Protein 7ORZ (pdb70)

Radius of gyration: 20.52 Å; Cα contacts (8 Å, |Δi|>4): 727; chains: 1; bounding box: 58×43×55 Å

CATH classification: 3.30.43.10 (+2 more: 3.30.465.10, 3.90.78.10)

Solvent-accessible surface area: 15398 Å² total; per-residue (Å²): 78,62,81,77,67,131,19,45,0,108,108,50,7,31,0,24,2,92,15,32,0,42,10,1,0,16,0,144,68,36,74,35,0,89,41,0,36,66,31,4,82,84,146,64,24,90,11,13,50,2,13,27,4,20,30,14,0,0,16,160,96,16,121,7,0,0,0,61,6,13,3,120,31,93,128,70,49,52,83,63,59,93,23,0,22,0,17,2,24,0,6,14,43,2,30,67,1,0,57,17,0,21,136,107,52,2,22,18,0,24,9,0,0,32,19,67,20,8,1,7,40,2,0,50,17,0,27,8,22,83,85,34,35,0,70,67,17,5,47,8,0,12,0,0,12,59,137,78,44,74,80,109,105,1,82,118,81,30,0,160,33,25,65,50,43,0,24,5,33,107,64,84,90,64,26,2,11,5,46,1,22,1,91,0,27,53,179,128,93,46,93,39,125,98,34,93,9,107,45,25,4,89,148,109,68,50,100,101,20,79,17,40,33,2,4,185,6,0,26,46,33,32,164,142,37,70,19,64,39,92,136,35,9,4,8,34,35,2,3,32,35,11,69,14,74,70,110,43,13,68,64,21,49,92,63,70,133,77,30,65,22,99,119,57,119,101,55,96,32,31,2,11,0,17,30,2,0,37,114,8,63,21,78,35,54,142,80,50,31,6,0,4,42,65,119,56,8,41,6,1,1,10,73,49,76,5,67,0,37,72,1,86,56,8,5,94,121,0,25,42,30,0,118,90,132,31,67,11,78,0,85,55,35,5,45,72,82

InterPro domains:
  IPR003170 UDP-N-acetylenolpyruvoylglucosamine reductase [MF_00037] (1-339)
  IPR003170 UDP-N-acetylenolpyruvoylglucosamine reductase [PTHR21071] (4-338)
  IPR003170 UDP-N-acetylenolpyruvoylglucosamine reductase [TIGR00179] (11-335)
  IPR006094 FAD linked oxidase, N-terminal [PF01565] (25-156)
  IPR011601 UDP-N-acetylenolpyruvoylglucosamine reductase, C-terminal [PF02873] (216-338)
  IPR016166 FAD-binding domain, PCMH-type [PS51387] (18-189)
  IPR016167 FAD-binding, type PCMH, subdomain 1 [G3DSA:3.30.43.10] (1-74)
  IPR016169 FAD-binding, type PCMH, subdomain 2 [G3DSA:3.30.465.10] (75-228)
  IPR036318 FAD-binding, type PCMH-like superfamily [SSF56176] (10-197)
  IPR036635 UDP-N-acetylenolpyruvoylglucosamine reductase, C-terminal domain superfamily [G3DSA:3.90.78.10] (229-339)
  IPR036635 UDP-N-acetylenolpyruvoylglucosamine reductase, C-terminal domain superfamily [SSF56194] (212-338)

Secondary structure (DSSP, 8-state):
---EEEEE-GGGSTT----EEEEEEEE-SHHHHHHHHHHHHHTT--EEEESSSTTEE--S-EEEEEEEE----EEEEEE-SSEEEEEEETTSBHHHHHHHHHHTT-BSSGGGTT--SBTTTTTTTT-EETTEEGGGTEEEEEEEESSS--EEEEETGGGT-BTTB-HHHHSTTTEEEEEEEEEEESSPPPP--SSHHHHHHHHTT-SS--HHHHHHHHHHHHHHHSPPTTTSB--S--BPPPEE-HHHHHHHHHH-TT--EEE-TTS-EEE-HHHHHHHTT-TT-EETTEEE-SS-TT-EEE-SS--HHHHHHHHHHHHHHHHHHHS-PPPBSSEE-

Organism: Pseudomonas aeruginosa (strain ATCC 15692 / DSM 22644 / CIP 104116 / JCM 14847 / LMG 12228 / 1C / PRS 101 / PAO1) (NCBI:txid208964)

B-factor: mean 61.32, std 20.43, range [24.92, 135.15]

Nearest PDB structures (foldseek):
  4jay-assembly1_A  TM=9.945E-01  e=7.050E-72  Pseudomonas aeruginosa PAO1
  2q85-assembly1_A  TM=9.592E-01  e=1.641E-42  Escherichia coli
  1uxy-assembly1_A  TM=9.593E-01  e=2.704E-41  Escherichia coli
  5jzx-assembly1_C  TM=8.917E-01  e=8.363E-34  Mycobacterium tuberculosis H37Rv
  5jzx-assembly3_F  TM=8.786E-01  e=3.511E-31  Mycobacterium tuberculosis H37Rv

Structure (mmCIF, N/CA/C/O backbone):
data_7ORZ
#
_entry.id   7ORZ
#
_cell.length_a   88.059
_cell.length_b   88.059
_cell.length_c   101.088
_cell.angle_alpha   90.000
_cell.angle_beta   90.000
_cell.angle_gamma   120.000
#
_symmetry.space_group_name_H-M   'P 61'
#
loop_
_entity.id
_entity.type
_entity.pdbx_description
1 polymer 'UDP-N-acetylenolpyruvoylglucosamine reductase'
2 non-polymer '1-phenyl-5-(trifluoromethyl)pyrazole-4-carboxylic acid'
3 non-polymer GLYCEROL
4 non-polymer 'FLAVIN-ADENINE DINUCLEOTIDE'
5 water water
#
loop_
_atom_site.group_PDB
_atom_site.id
_atom_site.type_symbol
_atom_site.label_atom_id
_atom_site.label_alt_id
_atom_site.label_comp_id
_atom_site.label_asym_id
_atom_site.label_entity_id
_atom_site.label_seq_id
_atom_site.pdbx_PDB_ins_code
_atom_site.Cartn_x
_atom_site.Cartn_y
_atom_site.Cartn_z
_atom_site.occupancy
_atom_site.B_iso_or_equiv
_atom_site.auth_seq_id
_atom_site.auth_comp_id
_atom_site.auth_asym_id
_atom_site.auth_atom_id
_atom_site.pdbx_PDB_model_num
ATOM 1 N N . LEU A 1 1 ? -14.22137 12.84228 -10.50829 1.000 94.35316 3 LEU A N 1
ATOM 2 C CA . LEU A 1 1 ? -15.65361 12.74433 -10.77124 1.000 93.28419 3 LEU A CA 1
ATOM 3 C C . LEU A 1 1 ? -16.11331 11.29445 -10.82779 1.000 93.37708 3 LEU A C 1
ATOM 4 O O . LEU A 1 1 ? -17.31688 11.01641 -10.87780 1.000 90.41944 3 LEU A O 1
ATOM 9 N N . GLU A 1 2 ? -15.14483 10.37749 -10.82367 1.000 95.55211 4 GLU A N 1
ATOM 10 C CA . GLU A 1 2 ? -15.41441 8.95101 -11.00274 1.000 97.12452 4 GLU A CA 1
ATOM 11 C C . GLU A 1 2 ? -16.26707 8.71307 -12.24914 1.000 89.13125 4 GLU A C 1
ATOM 12 O O . GLU A 1 2 ? -17.21488 7.92597 -12.24170 1.000 88.68989 4 GLU A O 1
ATOM 14 N N . LEU A 1 3 ? -15.92476 9.41085 -13.33076 1.000 84.88845 5 LEU A N 1
ATOM 15 C CA . LEU A 1 3 ? -16.71452 9.34555 -14.55227 1.000 83.85330 5 LEU A CA 1
ATOM 16 C C . LEU A 1 3 ? -16.72143 7.93492 -15.12419 1.000 87.53254 5 LEU A C 1
ATOM 17 O O . LEU A 1 3 ? -15.68288 7.27393 -15.20265 1.000 98.57873 5 LEU A O 1
ATOM 22 N N . GLN A 1 4 ? -17.90193 7.47516 -15.53324 1.000 78.57811 6 GLN A N 1
ATOM 23 C CA . GLN A 1 4 ? -18.03964 6.18397 -16.18864 1.000 78.13271 6 GLN A CA 1
ATOM 24 C C . GLN A 1 4 ? -18.95717 6.32446 -17.39172 1.000 78.92974 6 GLN A C 1
ATOM 25 O O . GLN A 1 4 ? -19.96438 7.03587 -17.33333 1.000 81.29546 6 GLN A O 1
ATOM 31 N N . GLU A 1 5 ? -18.60716 5.62914 -18.46936 1.000 75.43676 7 GLU A N 1
ATOM 32 C CA . GLU A 1 5 ? -19.37030 5.63454 -19.70828 1.000 75.86614 7 GLU A CA 1
ATOM 33 C C . GLU A 1 5 ? -20.20925 4.36857 -19.80143 1.000 74.45887 7 GLU A C 1
ATOM 34 O O . GLU A 1 5 ? -19.73315 3.27698 -19.48105 1.000 78.40517 7 GLU A O 1
ATOM 36 N N . HIS A 1 6 ? -21.45233 4.51846 -20.25660 1.000 72.03032 8 HIS A N 1
ATOM 37 C CA . HIS A 1 6 ? -22.34294 3.38400 -20.50624 1.000 75.94526 8 HIS A CA 1
ATOM 38 C C . HIS A 1 6 ? -22.41034 2.48024 -19.27686 1.000 87.56434 8 HIS A C 1
ATOM 39 O O . HIS A 1 6 ? -22.13788 1.27949 -19.32432 1.000 95.12092 8 HIS A O 1
ATOM 46 N N . CYS A 1 7 ? -22.77874 3.09457 -18.15674 1.000 80.98146 9 CYS A N 1
ATOM 47 C CA . CYS A 1 7 ? -22.71803 2.48851 -16.83574 1.000 85.85189 9 CYS A CA 1
ATOM 48 C C . CYS A 1 7 ? -24.10167 2.03443 -16.38983 1.000 75.05508 9 CYS A C 1
ATOM 49 O O . CYS A 1 7 ? -25.08216 2.76920 -16.53285 1.000 75.70054 9 CYS A O 1
ATOM 52 N N . SER A 1 8 ? -24.17213 0.82865 -15.83748 1.000 63.12855 10 SER A N 1
ATOM 53 C CA . SER A 1 8 ? -25.42403 0.33279 -15.28883 1.000 74.50970 10 SER A CA 1
ATOM 54 C C . SER A 1 8 ? -25.87052 1.20583 -14.12339 1.000 70.09910 10 SER A C 1
ATOM 55 O O . SER A 1 8 ? -25.07779 1.51794 -13.23185 1.000 71.99589 10 SER A O 1
ATOM 58 N N . LEU A 1 9 ? -27.14164 1.60110 -14.13914 1.000 67.21119 11 LEU A N 1
ATOM 59 C CA . LEU A 1 9 ? -27.76751 2.33681 -13.04981 1.000 61.25209 11 LEU A CA 1
ATOM 60 C C . LEU A 1 9 ? -28.44955 1.42189 -12.04379 1.000 64.12818 11 LEU A C 1
ATOM 61 O O . LEU A 1 9 ? -29.11176 1.91800 -11.12386 1.000 63.32222 11 LEU A O 1
ATOM 66 N N . LYS A 1 10 ? -28.30188 0.10712 -12.19964 1.000 64.91958 12 LYS A N 1
ATOM 67 C CA . LYS A 1 10 ? -29.02496 -0.84500 -11.35523 1.000 69.92562 12 LYS A CA 1
ATOM 68 C C . LYS A 1 10 ? -28.74849 -0.66595 -9.87504 1.000 69.13385 12 LYS A C 1
ATOM 69 O O . LYS A 1 10 ? -29.71686 -0.60816 -9.09372 1.000 66.33689 12 LYS A O 1
ATOM 75 N N . PRO A 1 11 ? -27.50149 -0.54439 -9.39954 1.000 70.38434 13 PRO A N 1
ATOM 76 C CA . PRO A 1 11 ? -27.28500 -0.28338 -7.97224 1.000 68.90798 13 PRO A CA 1
ATOM 77 C C . PRO A 1 11 ? -27.67652 1.11478 -7.52429 1.000 68.33111 13 PRO A C 1
ATOM 78 O O . PRO A 1 11 ? -27.54991 1.41782 -6.33162 1.000 69.38728 13 PRO A O 1
ATOM 82 N N . TYR A 1 12 ? -28.14968 1.97880 -8.41952 1.000 63.70584 14 TYR A N 1
ATOM 83 C CA . TYR A 1 12 ? -28.41705 3.36480 -8.06415 1.000 56.54650 14 TYR A CA 1
ATOM 84 C C . TYR A 1 12 ? -29.90169 3.68477 -7.99277 1.000 50.99003 14 TYR A C 1
ATOM 85 O O . TYR A 1 12 ? -30.26877 4.85203 -7.80325 1.000 49.06631 14 TYR A O 1
ATOM 94 N N . ASN A 1 13 ? -30.77110 2.68934 -8.12944 1.000 50.54048 15 ASN A N 1
ATOM 95 C CA . ASN A 1 13 ? -32.19460 2.95730 -7.99547 1.000 49.43537 15 ASN A CA 1
ATOM 96 C C . ASN A 1 13 ? -32.83589 1.81393 -7.22841 1.000 50.51132 15 ASN A C 1
ATOM 97 O O . ASN A 1 13 ? -32.56141 0.64468 -7.50981 1.000 48.51354 15 ASN A O 1
ATOM 102 N N . THR A 1 14 ? -33.67338 2.16415 -6.24501 1.000 57.38637 16 THR A N 1
ATOM 103 C CA . THR A 1 14 ? -34.23736 1.16838 -5.34263 1.000 48.34876 16 THR A CA 1
ATOM 104 C C . THR A 1 14 ? -35.17505 0.20310 -6.04268 1.000 49.91485 16 THR A C 1
ATOM 105 O O . THR A 1 14 ? -35.39905 -0.89261 -5.52150 1.000 50.47981 16 THR A O 1
ATOM 109 N N . PHE A 1 15 ? -35.72363 0.56562 -7.20946 1.000 46.92669 17 PHE A N 1
ATOM 110 C CA . PHE A 1 15 ? -36.49822 -0.41072 -7.96615 1.000 43.69851 17 PHE A CA 1
ATOM 111 C C . PHE A 1 15 ? -35.62300 -1.50738 -8.53435 1.000 46.05410 17 PHE A C 1
ATOM 112 O O . PHE A 1 15 ? -36.13632 -2.56425 -8.92348 1.000 54.91960 17 PHE A O 1
ATOM 120 N N . GLY A 1 16 ? -34.31562 -1.28775 -8.58901 1.000 46.01233 18 GLY A N 1
ATOM 121 C CA . GLY A 1 16 ? -33.44459 -2.29489 -9.13896 1.000 48.96300 18 GLY A CA 1
ATOM 122 C C . GLY A 1 16 ? -33.46655 -2.40335 -10.64963 1.000 51.19458 18 GLY A C 1
ATOM 123 O O . GLY A 1 16 ? -32.99220 -3.40343 -11.18198 1.000 57.30269 18 GLY A O 1
ATOM 124 N N . ILE A 1 17 ? -33.99773 -1.39680 -11.35457 1.000 52.99394 19 ILE A N 1
ATOM 125 C CA . ILE A 1 17 ? -34.02029 -1.41916 -12.82090 1.000 56.90869 19 ILE A CA 1
ATOM 126 C C . ILE A 1 17 ? -32.59451 -1.35504 -13.35539 1.000 59.85722 19 ILE A C 1
ATOM 127 O O . ILE A 1 17 ? -31.77554 -0.55439 -12.88779 1.000 60.28490 19 ILE A O 1
ATOM 132 N N . ASP A 1 18 ? -32.29558 -2.18651 -14.34884 1.000 66.21624 20 ASP A N 1
ATOM 133 C CA . ASP A 1 18 ? -30.97555 -2.24407 -14.97662 1.000 67.46666 20 ASP A CA 1
ATOM 134 C C . ASP A 1 18 ? -31.06547 -1.60653 -16.36492 1.000 71.68540 20 ASP A C 1
ATOM 135 O O . ASP A 1 18 ? -31.32963 -2.27316 -17.36942 1.000 68.23575 20 ASP A O 1
ATOM 140 N N . VAL A 1 19 ? -30.84653 -0.30192 -16.40319 1.000 67.06472 21 VAL A N 1
ATOM 141 C CA . VAL A 1 19 ? -30.64948 0.45109 -17.62993 1.000 63.14059 21 VAL A CA 1
ATOM 142 C C . VAL A 1 19 ? -29.28428 1.10911 -17.51444 1.000 69.54131 21 VAL A C 1
ATOM 143 O O . VAL A 1 19 ? -28.78188 1.33645 -16.41057 1.000 76.14932 21 VAL A O 1
ATOM 147 N N . ARG A 1 20 ? -28.66421 1.38330 -18.64811 1.000 70.39426 22 ARG A N 1
ATOM 148 C CA . ARG A 1 20 ? -27.34321 1.98714 -18.64263 1.000 68.36483 22 ARG A CA 1
ATOM 149 C C . ARG A 1 20 ? -27.47381 3.49115 -18.82250 1.000 68.48162 22 ARG A C 1
ATOM 150 O O . ARG A 1 20 ? -28.40567 3.97670 -19.47038 1.000 66.76086 22 ARG A O 1
ATOM 152 N N . ALA A 1 21 ? -26.54675 4.22555 -18.21510 1.000 66.51349 23 ALA A N 1
ATOM 153 C CA . ALA A 1 21 ? -26.40391 5.65769 -18.43812 1.000 63.67279 23 ALA A CA 1
ATOM 154 C C . ALA A 1 21 ? -25.23845 5.91549 -19.38521 1.000 67.41134 23 ALA A C 1
ATOM 155 O O . ALA A 1 21 ? -24.18129 5.29855 -19.25095 1.000 63.26813 23 ALA A O 1
ATOM 157 N N . ARG A 1 22 ? -25.43115 6.82905 -20.34333 1.000 67.85425 24 ARG A N 1
ATOM 158 C CA . ARG A 1 22 ? -24.33626 7.17722 -21.24675 1.000 67.66458 24 ARG A CA 1
ATOM 159 C C . ARG A 1 22 ? -23.12357 7.66657 -20.47017 1.000 67.08833 24 ARG A C 1
ATOM 160 O O . ARG A 1 22 ? -21.98076 7.34249 -20.81070 1.000 70.89262 24 ARG A O 1
ATOM 165 N N . LEU A 1 23 ? -23.35438 8.44340 -19.41672 1.000 62.53385 25 LEU A N 1
ATOM 166 C CA . LEU A 1 23 ? -22.27040 8.93290 -18.57580 1.000 65.39249 25 LEU A CA 1
ATOM 167 C C . LEU A 1 23 ? -22.77643 9.02000 -17.14727 1.000 64.21260 25 LEU A C 1
ATOM 168 O O . LEU A 1 23 ? -23.80744 9.64981 -16.89161 1.000 60.29897 25 LEU A O 1
ATOM 173 N N . LEU A 1 24 ? -22.06654 8.38321 -16.22689 1.000 59.28447 26 LEU A N 1
ATOM 174 C CA . LEU A 1 24 ? -22.40809 8.42961 -14.81374 1.000 65.57145 26 LEU A CA 1
ATOM 175 C C . LEU A 1 24 ? -21.28238 9.13054 -14.07265 1.000 68.63715 26 LEU A C 1
ATOM 176 O O . LEU A 1 24 ? -20.10471 8.80599 -14.27295 1.000 71.29754 26 LEU A O 1
ATOM 181 N N . ALA A 1 25 ? -21.64259 10.11502 -13.25464 1.000 61.60374 27 ALA A N 1
ATOM 182 C CA . ALA A 1 25 ? -20.66750 10.85549 -12.46969 1.000 67.31672 27 ALA A CA 1
ATOM 183 C C . ALA A 1 25 ? -21.17907 10.99075 -11.04690 1.000 69.65981 27 ALA A C 1
ATOM 184 O O . ALA A 1 25 ? -22.38738 11.06507 -10.81171 1.000 72.64989 27 ALA A O 1
ATOM 186 N N . HIS A 1 26 ? -20.24326 11.02708 -10.10353 1.000 74.26044 28 HIS A N 1
ATOM 187 C CA . HIS A 1 26 ? -20.54388 11.17826 -8.68673 1.000 74.36423 28 HIS A CA 1
ATOM 188 C C . HIS A 1 26 ? -20.01911 12.52895 -8.22777 1.000 68.11207 28 HIS A C 1
ATOM 189 O O . HIS A 1 26 ? -18.82601 12.81740 -8.37258 1.000 66.40233 28 HIS A O 1
ATOM 196 N N . ALA A 1 27 ? -20.91280 13.35840 -7.70212 1.000 62.80376 29 ALA A N 1
ATOM 197 C CA . ALA A 1 27 ? -20.56837 14.70208 -7.25783 1.000 67.85776 29 ALA A CA 1
ATOM 198 C C . ALA A 1 27 ? -20.34195 14.70118 -5.75325 1.000 70.13134 29 ALA A C 1
ATOM 199 O O . ALA A 1 27 ? -21.21474 14.26220 -4.98855 1.000 66.56826 29 ALA A O 1
ATOM 201 N N . ARG A 1 28 ? -19.17647 15.19478 -5.32401 1.000 73.32755 30 ARG A N 1
ATOM 202 C CA . ARG A 1 28 ? -18.89254 15.25882 -3.89376 1.000 76.97304 30 ARG A CA 1
ATOM 203 C C . ARG A 1 28 ? -18.70256 16.68205 -3.37577 1.000 74.76427 30 ARG A C 1
ATOM 204 O O . ARG A 1 28 ? -18.25740 16.85064 -2.23794 1.000 80.85852 30 ARG A O 1
ATOM 212 N N . ASP A 1 29 ? -19.05719 17.69879 -4.17237 1.000 75.76083 31 ASP A N 1
ATOM 213 C CA . ASP A 1 29 ? -19.32317 19.06236 -3.71659 1.000 78.62076 31 ASP A CA 1
ATOM 214 C C . ASP A 1 29 ? -19.73021 19.92118 -4.90411 1.000 80.75952 31 ASP A C 1
ATOM 215 O O . ASP A 1 29 ? -19.85465 19.41427 -6.02400 1.000 83.08748 31 ASP A O 1
ATOM 220 N N . GLU A 1 30 ? -19.92791 21.22307 -4.66859 1.000 76.21863 32 GLU A N 1
ATOM 221 C CA . GLU A 1 30 ? -20.45446 22.09978 -5.71130 1.000 79.81347 32 GLU A CA 1
ATOM 222 C C . GLU A 1 30 ? -19.53775 22.16445 -6.92553 1.000 78.99612 32 GLU A C 1
ATOM 223 O O . GLU A 1 30 ? -20.01757 22.31672 -8.05550 1.000 80.69934 32 GLU A O 1
ATOM 229 N N . ALA A 1 31 ? -18.22443 22.06415 -6.72235 1.000 74.86676 33 ALA A N 1
ATOM 230 C CA . ALA A 1 31 ? -17.31694 22.10408 -7.86198 1.000 75.98845 33 ALA A CA 1
ATOM 231 C C . ALA A 1 31 ? -17.58994 20.93642 -8.80197 1.000 81.86640 33 ALA A C 1
ATOM 232 O O . ALA A 1 31 ? -17.71975 21.11731 -10.01858 1.000 85.20280 33 ALA A O 1
ATOM 234 N N . ASP A 1 32 ? -17.69364 19.72919 -8.24125 1.000 77.46861 34 ASP A N 1
ATOM 235 C CA . ASP A 1 32 ? -18.06811 18.55800 -9.01889 1.000 71.77634 34 ASP A CA 1
ATOM 236 C C . ASP A 1 32 ? -19.37928 18.78708 -9.75816 1.000 74.19930 34 ASP A C 1
ATOM 237 O O . ASP A 1 32 ? -19.53632 18.36855 -10.91655 1.000 75.18773 34 ASP A O 1
ATOM 242 N N . VAL A 1 33 ? -20.32843 19.46196 -9.10489 1.000 65.19498 35 VAL A N 1
ATOM 243 C CA . VAL A 1 33 ? -21.61643 19.75726 -9.72811 1.000 64.67968 35 VAL A CA 1
ATOM 244 C C . VAL A 1 33 ? -21.42335 20.66530 -10.93338 1.000 72.48434 35 VAL A C 1
ATOM 245 O O . VAL A 1 33 ? -21.90786 20.38376 -12.03530 1.000 69.58893 35 VAL A O 1
ATOM 249 N N . ARG A 1 34 ? -20.70518 21.77033 -10.73665 1.000 70.74732 36 ARG A N 1
ATOM 250 C CA . ARG A 1 34 ? -20.44505 22.67928 -11.84138 1.000 70.98186 36 ARG A CA 1
ATOM 251 C C . ARG A 1 34 ? -19.65887 21.98702 -12.94865 1.000 75.98001 36 ARG A C 1
ATOM 252 O O . ARG A 1 34 ? -19.89497 22.24025 -14.13742 1.000 75.48662 36 ARG A O 1
ATOM 260 N N . GLU A 1 35 ? -18.73622 21.09231 -12.58194 1.000 73.70592 37 GLU A N 1
ATOM 261 C CA . GLU A 1 35 ? -17.96228 20.37608 -13.59404 1.000 82.16585 37 GLU A CA 1
ATOM 262 C C . GLU A 1 35 ? -18.86786 19.49636 -14.44997 1.000 77.07096 37 GLU A C 1
ATOM 263 O O . GLU A 1 35 ? -18.80896 19.53749 -15.68438 1.000 76.91794 37 GLU A O 1
ATOM 265 N N . ALA A 1 36 ? -19.73193 18.71003 -13.80146 1.000 70.45339 38 ALA A N 1
ATOM 266 C CA . ALA A 1 36 ? -20.65395 17.83936 -14.52247 1.000 69.76297 38 ALA A CA 1
ATOM 267 C C . ALA A 1 36 ? -21.57818 18.62892 -15.43908 1.000 74.44403 38 ALA A C 1
ATOM 268 O O . ALA A 1 36 ? -21.91692 18.16782 -16.53383 1.000 80.16997 38 ALA A O 1
ATOM 270 N N . LEU A 1 37 ? -22.02455 19.80549 -15.00145 1.000 74.17001 39 LEU A N 1
ATOM 271 C CA . LEU A 1 37 ? -22.89210 20.60915 -15.85518 1.000 69.31217 39 LEU A CA 1
ATOM 272 C C . LEU A 1 37 ? -22.14679 21.09030 -17.08974 1.000 73.08178 39 LEU A C 1
ATOM 273 O O . LEU A 1 37 ? -22.67623 21.02486 -18.20693 1.000 70.13007 39 LEU A O 1
ATOM 278 N N . ALA A 1 38 ? -20.92252 21.59320 -16.90192 1.000 70.48568 40 ALA A N 1
ATOM 279 C CA . ALA A 1 38 ? -20.07657 21.92559 -18.03977 1.000 83.27954 40 ALA A CA 1
ATOM 280 C C . ALA A 1 38 ? -19.90076 20.72359 -18.95077 1.000 82.27800 40 ALA A C 1
ATOM 281 O O . ALA A 1 38 ? -19.93113 20.85593 -20.17943 1.000 81.87240 40 ALA A O 1
ATOM 283 N N . LEU A 1 39 ? -19.73006 19.53917 -18.36077 1.000 79.74407 41 LEU A N 1
ATOM 284 C CA . LEU A 1 39 ? -19.49710 18.34203 -19.15644 1.000 80.31193 41 LEU A CA 1
ATOM 285 C C . LEU A 1 39 ? -20.72777 17.99189 -19.97589 1.000 76.00299 41 LEU A C 1
ATOM 286 O O . LEU A 1 39 ? -20.63610 17.75816 -21.18578 1.000 79.64201 41 LEU A O 1
ATOM 291 N N . ALA A 1 40 ? -21.89466 17.96068 -19.33130 1.000 66.65311 42 ALA A N 1
ATOM 292 C CA . ALA A 1 40 ? -23.12981 17.66822 -20.04943 1.000 70.65689 42 ALA A CA 1
ATOM 293 C C . ALA A 1 40 ? -23.32103 18.62184 -21.22356 1.000 77.60676 42 ALA A C 1
ATOM 294 O O . ALA A 1 40 ? -23.54986 18.18687 -22.35639 1.000 75.03206 42 ALA A O 1
ATOM 296 N N . ARG A 1 41 ? -23.19444 19.93142 -20.97963 1.000 77.75726 43 ARG A N 1
ATOM 297 C CA . ARG A 1 41 ? -23.36567 20.89084 -22.06847 1.000 74.82851 43 ARG A CA 1
ATOM 298 C C . ARG A 1 41 ? -22.27885 20.72783 -23.12189 1.000 84.66358 43 ARG A C 1
ATOM 299 O O . ARG A 1 41 ? -22.53815 20.90005 -24.31882 1.000 89.14939 43 ARG A O 1
ATOM 301 N N . GLU A 1 42 ? -21.05310 20.39933 -22.69972 1.000 87.10679 44 GLU A N 1
ATOM 302 C CA . GLU A 1 42 ? -19.97053 20.19745 -23.66154 1.000 89.68762 44 GLU A CA 1
ATOM 303 C C . GLU A 1 42 ? -20.28662 19.03925 -24.60190 1.000 86.46086 44 GLU A C 1
ATOM 304 O O . GLU A 1 42 ? -20.22601 19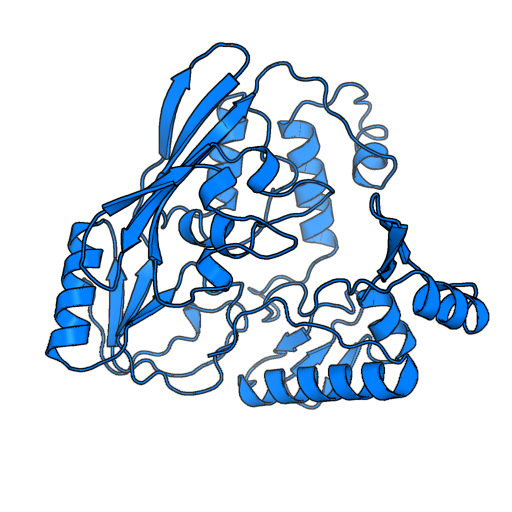.18302 -25.82912 1.000 88.12159 44 GLU A O 1
ATOM 306 N N . ARG A 1 43 ? -20.65524 17.88853 -24.03942 1.000 81.41001 45 ARG A N 1
ATOM 307 C CA . ARG A 1 43 ? -21.04243 16.70875 -24.80385 1.000 79.51379 45 ARG A CA 1
ATOM 308 C C . ARG A 1 43 ? -22.45495 16.79535 -25.36957 1.000 78.43876 45 ARG A C 1
ATOM 309 O O . ARG A 1 43 ? -22.93539 15.80667 -25.93556 1.000 78.78448 45 ARG A O 1
ATOM 317 N N . GLY A 1 44 ? -23.13838 17.92787 -25.22394 1.000 77.96931 46 GLY A N 1
ATOM 318 C CA . GLY A 1 44 ? -24.51151 18.02331 -25.69315 1.000 75.14051 46 GLY A CA 1
ATOM 319 C C . GLY A 1 44 ? -25.44115 17.00054 -25.08321 1.000 72.84430 46 GLY A C 1
ATOM 320 O O . GLY A 1 44 ? -26.40823 16.58551 -25.72630 1.000 73.19153 46 GLY A O 1
ATOM 321 N N . LEU A 1 45 ? -25.16525 16.56779 -23.86209 1.000 68.58780 47 LEU A N 1
ATOM 322 C CA . LEU A 1 45 ? -26.03915 15.61953 -23.19554 1.000 65.70774 47 LEU A CA 1
ATOM 323 C C . LEU A 1 45 ? -26.86004 16.32074 -22.12761 1.000 68.48690 47 LEU A C 1
ATOM 324 O O . LEU A 1 45 ? -26.34513 17.19687 -21.42704 1.000 64.95647 47 LEU A O 1
ATOM 329 N N . PRO A 1 46 ? -28.13262 15.96139 -21.99074 1.000 63.59074 48 PRO A N 1
ATOM 330 C CA . PRO A 1 46 ? -28.90760 16.43200 -20.84268 1.000 53.00177 48 PRO A CA 1
ATOM 331 C C . PRO A 1 46 ? -28.29937 15.90381 -19.55080 1.000 58.11593 48 PRO A C 1
ATOM 332 O O . PRO A 1 46 ? -27.50719 14.95714 -19.54649 1.000 56.82162 48 PRO A O 1
ATOM 336 N N . LEU A 1 47 ? -28.65387 16.53400 -18.43621 1.000 53.00428 49 LEU A N 1
ATOM 337 C CA . LEU A 1 47 ? -28.13134 16.10357 -17.14197 1.000 57.24981 49 LEU A CA 1
ATOM 338 C C . LEU A 1 47 ? -29.27856 15.62238 -16.26910 1.000 49.41427 49 LEU A C 1
ATOM 339 O O . LEU A 1 47 ? -30.23690 16.36375 -16.02686 1.000 53.66763 49 LEU A O 1
ATOM 344 N N . LEU A 1 48 ? -29.17495 14.38768 -15.79634 1.000 45.62623 50 LEU A N 1
ATOM 345 C CA . LEU A 1 48 ? -30.15416 13.80472 -14.89162 1.000 45.35812 50 LEU A CA 1
ATOM 346 C C . LEU A 1 48 ? -29.56246 13.75178 -13.48177 1.000 47.27810 50 LEU A C 1
ATOM 347 O O . LEU A 1 48 ? -28.50174 13.15503 -13.26821 1.000 48.92619 50 LEU A O 1
ATOM 352 N N . VAL A 1 49 ? -30.23036 14.38667 -12.52551 1.000 44.69612 51 VAL A N 1
ATOM 353 C CA . VAL A 1 49 ? -29.74059 14.41930 -11.14667 1.000 49.55075 51 VAL A CA 1
ATOM 354 C C . VAL A 1 49 ? -30.35916 13.25281 -10.39456 1.000 51.43279 51 VAL A C 1
ATOM 355 O O . VAL A 1 49 ? -31.57084 13.02691 -10.47643 1.000 48.94196 51 VAL A O 1
ATOM 359 N N . ILE A 1 50 ? -29.53107 12.51110 -9.66603 1.000 48.07053 52 ILE A N 1
ATOM 360 C CA . ILE A 1 50 ? -29.96918 11.36091 -8.88428 1.000 50.71622 52 ILE A CA 1
ATOM 361 C C . ILE A 1 50 ? -29.45502 11.50401 -7.45302 1.000 53.56405 52 ILE A C 1
ATOM 362 O O . ILE A 1 50 ? -28.30172 11.89321 -7.23399 1.000 55.13130 52 ILE A O 1
ATOM 367 N N . GLY A 1 51 ? -30.30988 11.18817 -6.48114 1.000 45.92203 53 GLY A N 1
ATOM 368 C CA . GLY A 1 51 ? -29.88895 11.07553 -5.09668 1.000 45.82118 53 GLY A CA 1
ATOM 369 C C . GLY A 1 51 ? -29.72547 9.61991 -4.70775 1.000 45.92713 53 GLY A C 1
ATOM 370 O O . GLY A 1 51 ? -28.79986 8.95070 -5.17700 1.000 62.17697 53 GLY A O 1
ATOM 371 N N . GLY A 1 52 ? -30.61365 9.10820 -3.86494 1.000 48.15537 54 GLY A N 1
ATOM 372 C CA . GLY A 1 52 ? -30.58798 7.68320 -3.62285 1.000 44.70180 54 GLY A CA 1
ATOM 373 C C . GLY A 1 52 ? -31.36918 6.87366 -4.62901 1.000 48.64183 54 GLY A C 1
ATOM 374 O O . GLY A 1 52 ? -31.47540 5.65302 -4.48379 1.000 47.19595 54 GLY A O 1
ATOM 375 N N . GLY A 1 53 ? -31.93289 7.52506 -5.64815 1.000 44.10728 55 GLY A N 1
ATOM 376 C CA . GLY A 1 53 ? -32.70724 6.80143 -6.63780 1.000 46.34713 55 GLY A CA 1
ATOM 377 C C . GLY A 1 53 ? -33.86864 6.04382 -6.04630 1.000 43.58575 55 GLY A C 1
ATOM 378 O O . GLY A 1 53 ? -34.30216 5.04397 -6.61808 1.000 43.20629 55 GLY A O 1
ATOM 379 N N . SER A 1 54 ? -34.37640 6.48767 -4.89841 1.000 39.97982 56 SER A N 1
ATOM 380 C CA . SER A 1 54 ? -35.47155 5.82233 -4.21351 1.000 38.32819 56 SER A CA 1
ATOM 381 C C . SER A 1 54 ? -36.82668 6.44157 -4.52312 1.000 35.64872 56 SER A C 1
ATOM 382 O O . SER A 1 54 ? -37.84633 5.94136 -4.03758 1.000 42.07851 56 SER A O 1
ATOM 385 N N . ASN A 1 55 ? -36.87317 7.51522 -5.31474 1.000 30.93891 57 ASN A N 1
ATOM 386 C CA . ASN A 1 55 ? -38.13415 8.01507 -5.85618 1.000 38.63001 57 ASN A CA 1
ATOM 387 C C . ASN A 1 55 ? -38.10911 8.05212 -7.38649 1.000 39.90659 57 ASN A C 1
ATOM 388 O O . ASN A 1 55 ? -38.70978 8.93757 -7.98890 1.000 42.85044 57 ASN A O 1
ATOM 393 N N . LEU A 1 56 ? -37.39261 7.12359 -8.01337 1.000 39.68493 58 LEU A N 1
ATOM 394 C CA . LEU A 1 56 ? -37.09128 7.16518 -9.44855 1.000 48.03622 58 LEU A CA 1
ATOM 395 C C . LEU A 1 56 ? -37.58980 5.90671 -10.13589 1.000 43.42010 58 LEU A C 1
ATOM 396 O O . LEU A 1 56 ? -37.24219 4.79866 -9.71612 1.000 40.82620 58 LEU A O 1
ATOM 401 N N . LEU A 1 57 ? -38.33235 6.06009 -11.23519 1.000 46.28648 59 LEU A N 1
ATOM 402 C CA . LEU A 1 57 ? -38.63430 4.92201 -12.10070 1.000 44.71509 59 LEU A CA 1
ATOM 403 C C . LEU A 1 57 ? -37.92049 5.12284 -13.44035 1.000 47.16706 59 LEU A C 1
ATOM 404 O O . LEU A 1 57 ? -38.31881 5.96759 -14.25396 1.000 41.05802 59 LEU A O 1
ATOM 409 N N . LEU A 1 58 ? -36.85804 4.35958 -13.65686 1.000 43.90956 60 LEU A N 1
ATOM 410 C CA . LEU A 1 58 ? -36.09314 4.42484 -14.89166 1.000 47.99150 60 LEU A CA 1
ATOM 411 C C . LEU A 1 58 ? -36.68451 3.42266 -15.88356 1.000 52.04071 60 LEU A C 1
ATOM 412 O O . LEU A 1 58 ? -36.81449 2.23448 -15.56916 1.000 57.36686 60 LEU A O 1
ATOM 417 N N . THR A 1 59 ? -37.04847 3.90055 -17.07538 1.000 46.15709 61 THR A N 1
ATOM 418 C CA . THR A 1 59 ? -37.73093 3.06594 -18.06205 1.000 49.02231 61 THR A CA 1
ATOM 419 C C . THR A 1 59 ? -36.89847 2.76195 -19.29809 1.000 58.26260 61 THR A C 1
ATOM 420 O O . THR A 1 59 ? -37.31163 1.92714 -20.11459 1.000 57.38051 61 THR A O 1
ATOM 424 N N . ARG A 1 60 ? -35.75651 3.41320 -19.47489 1.000 59.63219 62 ARG A N 1
ATOM 425 C CA . ARG A 1 60 ? -34.92747 3.14787 -20.64314 1.000 61.67883 62 ARG A CA 1
ATOM 426 C C . ARG A 1 60 ? -33.49996 3.55219 -20.31310 1.000 61.50447 62 ARG A C 1
ATOM 427 O O . ARG A 1 60 ? -33.23614 4.22810 -19.31388 1.000 59.20311 62 ARG A O 1
ATOM 435 N N . ASP A 1 61 ? -32.57609 3.10455 -21.15653 1.000 50.96922 63 ASP A N 1
ATOM 436 C CA . ASP A 1 61 ? -31.21392 3.60348 -21.08710 1.000 56.47336 63 ASP A CA 1
ATOM 437 C C . ASP A 1 61 ? -31.23976 5.12176 -21.11756 1.000 57.62244 63 ASP A C 1
ATOM 438 O O . ASP A 1 61 ? -32.10829 5.73656 -21.74457 1.000 58.08202 63 ASP A O 1
ATOM 443 N N . VAL A 1 62 ? -30.29297 5.72577 -20.41777 1.000 59.38195 64 VAL A N 1
ATOM 444 C CA . VAL A 1 62 ? -30.32353 7.15199 -20.12770 1.000 59.42810 64 VAL A CA 1
ATOM 445 C C . VAL A 1 62 ? -29.24970 7.79647 -20.99668 1.000 62.79343 64 VAL A C 1
ATOM 446 O O . VAL A 1 62 ? -28.04917 7.68876 -20.71843 1.000 63.91800 64 VAL A O 1
ATOM 450 N N . GLU A 1 63 ? -29.67836 8.43012 -22.08924 1.000 62.72994 65 GLU A N 1
ATOM 451 C CA . GLU A 1 63 ? -28.77774 9.21174 -22.92945 1.000 64.56803 65 GLU A CA 1
ATOM 452 C C . GLU A 1 63 ? -28.67724 10.59464 -22.29942 1.000 64.99549 65 GLU A C 1
ATOM 453 O O . GLU A 1 63 ? -29.34388 11.55634 -22.68903 1.000 66.01178 65 GLU A O 1
ATOM 459 N N . ALA A 1 64 ? -27.82268 10.67893 -21.29070 1.000 67.23784 66 ALA A N 1
ATOM 460 C CA . ALA A 1 64 ? -27.65121 11.88698 -20.50348 1.000 63.72890 66 ALA A CA 1
ATOM 461 C C . ALA A 1 64 ? -26.42543 11.67883 -19.63225 1.000 59.43082 66 ALA A C 1
ATOM 462 O O . ALA A 1 64 ? -25.89813 10.56909 -19.52506 1.000 63.60166 66 ALA A O 1
ATOM 464 N N . LEU A 1 65 ? -25.97992 12.75750 -19.00561 1.000 52.34555 67 LEU A N 1
ATOM 465 C CA . LEU A 1 65 ? -24.98939 12.66256 -17.94277 1.000 59.31270 67 LEU A CA 1
ATOM 466 C C . LEU A 1 65 ? -25.75217 12.49741 -16.62832 1.000 58.57687 67 LEU A C 1
ATOM 467 O O . LEU A 1 65 ? -26.48632 13.39738 -16.21026 1.000 60.55045 67 LEU A O 1
ATOM 472 N N . VAL A 1 66 ? -25.62888 11.32804 -16.00858 1.000 51.94502 68 VAL A N 1
ATOM 473 C CA . VAL A 1 66 ? -26.30293 11.05025 -14.74690 1.000 56.24861 68 VAL A CA 1
ATOM 474 C C . VAL A 1 66 ? -25.35679 11.43782 -13.62589 1.000 51.40141 68 VAL A C 1
ATOM 475 O O . VAL A 1 66 ? -24.23638 10.91770 -13.53928 1.000 54.14733 68 VAL A O 1
ATOM 479 N N . LEU A 1 67 ? -25.79093 12.37473 -12.79570 1.000 49.48855 69 LEU A N 1
ATOM 480 C CA . LEU A 1 67 ? -24.97469 12.93478 -11.72623 1.000 59.19150 69 LEU A CA 1
ATOM 481 C C . LEU A 1 67 ? -25.48692 12.38848 -10.39775 1.000 57.40550 69 LEU A C 1
ATOM 482 O O . LEU A 1 67 ? -26.58919 12.73998 -9.95893 1.000 52.73070 69 LEU A O 1
ATOM 487 N N . ARG A 1 68 ? -24.70025 11.51133 -9.77437 1.000 62.32810 70 ARG A N 1
ATOM 488 C CA . ARG A 1 68 ? -25.04691 10.95919 -8.46800 1.000 54.24983 70 ARG A CA 1
ATOM 489 C C . ARG A 1 68 ? -24.65915 11.96152 -7.38907 1.000 54.23163 70 ARG A C 1
ATOM 490 O O . ARG A 1 68 ? -23.49746 12.37362 -7.28910 1.000 54.29677 70 ARG A O 1
ATOM 498 N N . MET A 1 69 ? -25.63165 12.35210 -6.58746 1.000 52.07199 71 MET A N 1
ATOM 499 C CA . MET A 1 69 ? -25.46119 13.42343 -5.61802 1.000 59.39107 71 MET A CA 1
ATOM 500 C C . MET A 1 69 ? -24.90339 12.81456 -4.33413 1.000 52.66815 71 MET A C 1
ATOM 501 O O . MET A 1 69 ? -25.62659 12.15785 -3.58146 1.000 53.70849 71 MET A O 1
ATOM 506 N N . ALA A 1 70 ? -23.60648 13.02311 -4.08805 1.000 50.85134 72 ALA A N 1
ATOM 507 C CA . ALA A 1 70 ? -22.90174 12.35963 -2.99512 1.000 57.91484 72 ALA A CA 1
ATOM 508 C C . ALA A 1 70 ? -22.07411 13.33548 -2.15691 1.000 55.56809 72 ALA A C 1
ATOM 509 O O . ALA A 1 70 ? -21.11439 12.92166 -1.49452 1.000 64.91244 72 ALA A O 1
ATOM 511 N N . SER A 1 71 ? -22.40836 14.62272 -2.18102 1.000 48.90609 73 SER A N 1
ATOM 512 C CA . SER A 1 71 ? -21.71932 15.58399 -1.33387 1.000 56.62760 73 SER A CA 1
ATOM 513 C C . SER A 1 71 ? -22.04374 15.31388 0.13895 1.000 56.33626 73 SER A C 1
ATOM 514 O O . SER A 1 71 ? -23.11660 14.81465 0.48253 1.000 53.32100 73 SER A O 1
ATOM 517 N N . GLN A 1 72 ? -21.09342 15.63800 1.00776 1.000 57.66602 74 GLN A N 1
ATOM 518 C CA . GLN A 1 72 ? -21.15349 15.28376 2.41725 1.000 53.00065 74 GLN A CA 1
ATOM 519 C C . GLN A 1 72 ? -20.96594 16.53028 3.26360 1.000 59.72657 74 GLN A C 1
ATOM 520 O O . GLN A 1 72 ? -20.17369 17.41570 2.92227 1.000 59.32439 74 GLN A O 1
ATOM 526 N N . GLY A 1 73 ? -21.67555 16.57335 4.39128 1.000 59.19652 75 GLY A N 1
ATOM 527 C CA . GLY A 1 73 ? -21.51474 17.65007 5.34858 1.000 59.01712 75 GLY A CA 1
ATOM 528 C C . GLY A 1 73 ? -22.78234 17.87766 6.13963 1.000 59.18499 75 GLY A C 1
ATOM 529 O O . GLY A 1 73 ? -23.86121 17.95583 5.54613 1.000 52.23456 75 GLY A O 1
ATOM 530 N N . ARG A 1 74 ? -22.68069 17.94736 7.47471 1.000 52.88714 76 ARG A N 1
ATOM 531 C CA . ARG A 1 74 ? -23.82621 18.24532 8.33455 1.000 59.32936 76 ARG A CA 1
ATOM 532 C C . ARG A 1 74 ? -23.35613 19.12828 9.47267 1.000 56.28360 76 ARG A C 1
ATOM 533 O O . ARG A 1 74 ? -22.31158 18.85717 10.06263 1.000 56.55963 76 ARG A O 1
ATOM 541 N N . ARG A 1 75 ? -24.12243 20.16724 9.79226 1.000 54.07260 77 ARG A N 1
ATOM 542 C CA . ARG A 1 75 ? -23.61788 21.12684 10.75723 1.000 59.55193 77 ARG A CA 1
ATOM 543 C C . ARG A 1 75 ? -24.77349 21.89192 11.36796 1.000 59.30021 77 ARG A C 1
ATOM 544 O O . ARG A 1 75 ? -25.82015 22.07960 10.74048 1.000 52.52040 77 ARG A O 1
ATOM 552 N N . ILE A 1 76 ? -24.57166 22.29893 12.61343 1.000 59.19107 78 ILE A N 1
ATOM 553 C CA . ILE A 1 76 ? -25.44098 23.26893 13.26387 1.000 57.57292 78 ILE A CA 1
ATOM 554 C C . ILE A 1 76 ? -25.05962 24.64766 12.73787 1.000 51.80915 78 ILE A C 1
ATOM 555 O O . ILE A 1 76 ? -23.89200 25.04747 12.79848 1.000 54.24879 78 ILE A O 1
ATOM 560 N N . VAL A 1 77 ? -26.03465 25.36853 12.19009 1.000 50.08453 79 VAL A N 1
ATOM 561 C CA . VAL A 1 77 ? -25.72669 26.70829 11.70416 1.000 56.31210 79 VAL A CA 1
ATOM 562 C C . VAL A 1 77 ? -25.82369 27.71085 12.83558 1.000 56.31002 79 VAL A C 1
ATOM 563 O O . VAL A 1 77 ? -24.93312 28.54727 13.01943 1.000 58.01975 79 VAL A O 1
ATOM 567 N N . SER A 1 78 ? -26.89610 27.63803 13.61666 1.000 52.10373 80 SER A N 1
ATOM 568 C CA . SER A 1 78 ? -27.06140 28.53212 14.75245 1.000 57.79486 80 SER A CA 1
ATOM 569 C C . SER A 1 78 ? -27.97302 27.87202 15.77787 1.000 47.07415 80 SER A C 1
ATOM 570 O O . SER A 1 78 ? -28.94207 27.19663 15.41698 1.000 47.60323 80 SER A O 1
ATOM 573 N N . ASP A 1 79 ? -27.64083 28.06626 17.04433 1.000 50.33116 81 ASP A N 1
ATOM 574 C CA . ASP A 1 79 ? -28.39065 27.50503 18.16112 1.000 53.95536 81 ASP A CA 1
ATOM 575 C C . ASP A 1 79 ? -29.16722 28.63073 18.82601 1.000 51.64525 81 ASP A C 1
ATOM 576 O O . ASP A 1 79 ? -28.57277 29.60074 19.30474 1.000 53.15764 81 ASP A O 1
ATOM 581 N N . ALA A 1 80 ? -30.49319 28.50986 18.83639 1.000 51.47539 82 ALA A N 1
ATOM 582 C CA . ALA A 1 80 ? -31.35742 29.50087 19.46779 1.000 56.44649 82 ALA A CA 1
ATOM 583 C C . ALA A 1 80 ? -32.09313 28.93131 20.68265 1.000 53.44972 82 ALA A C 1
ATOM 584 O O . ALA A 1 80 ? -33.16277 29.43063 21.04928 1.000 55.22241 82 ALA A O 1
ATOM 586 N N . ALA A 1 81 ? -31.53707 27.88364 21.29959 1.000 49.99787 83 ALA A N 1
ATOM 587 C CA . ALA A 1 81 ? -32.00565 27.27572 22.55144 1.000 45.16121 83 ALA A CA 1
ATOM 588 C C . ALA A 1 81 ? -33.22435 26.40034 22.28546 1.000 47.66908 83 ALA A C 1
ATOM 589 O O . ALA A 1 81 ? -33.09005 25.17699 22.16750 1.000 55.07432 83 ALA A O 1
ATOM 591 N N . ASP A 1 82 ? -34.41495 26.99207 22.17653 1.000 47.59130 84 ASP A N 1
ATOM 592 C CA . ASP A 1 82 ? -35.58442 26.16926 21.86710 1.000 42.41687 84 ASP A CA 1
ATOM 593 C C . ASP A 1 82 ? -35.63227 25.76553 20.40555 1.000 42.87564 84 ASP A C 1
ATOM 594 O O . ASP A 1 82 ? -36.36218 24.83548 20.05715 1.000 46.07123 84 ASP A O 1
ATOM 599 N N . SER A 1 83 ? -34.89635 26.43787 19.54005 1.000 44.30340 85 SER A N 1
ATOM 600 C CA . SER A 1 83 ? -34.79183 25.98933 18.15889 1.000 46.21726 85 SER A CA 1
ATOM 601 C C . SER A 1 83 ? -33.33431 26.04125 17.73061 1.000 49.26206 85 SER A C 1
ATOM 602 O O . SER A 1 83 ? -32.51345 26.75130 18.32655 1.000 46.89628 85 SER A O 1
ATOM 605 N N . VAL A 1 84 ? -33.01992 25.22842 16.72054 1.000 44.44543 86 VAL A N 1
ATOM 606 C CA . VAL A 1 84 ? -31.66202 25.03612 16.22697 1.000 40.80696 86 VAL A CA 1
ATOM 607 C C . VAL A 1 84 ? -31.72503 24.94454 14.70638 1.000 41.25160 86 VAL A C 1
ATOM 608 O O . VAL A 1 84 ? -32.44792 24.10629 14.14852 1.000 40.01513 86 VAL A O 1
ATOM 612 N N . LEU A 1 85 ? -30.96762 25.79544 14.03408 1.000 43.72360 87 LEU A N 1
ATOM 613 C CA . LEU A 1 85 ? -30.86787 25.76661 12.57795 1.000 45.47675 87 LEU A CA 1
ATOM 614 C C . LEU A 1 85 ? -29.72664 24.84328 12.17177 1.000 41.17874 87 LEU A C 1
ATOM 615 O O . LEU A 1 85 ? -28.56577 25.10878 12.50193 1.000 48.20171 87 LEU A O 1
ATOM 620 N N . VAL A 1 86 ? -30.04994 23.75957 11.46894 1.000 36.59814 88 VAL A N 1
ATOM 621 C CA . VAL A 1 86 ? -29.04295 22.80150 11.03065 1.000 40.36127 88 VAL A CA 1
ATOM 622 C C . VAL A 1 86 ? -29.00150 22.79889 9.49712 1.000 44.67685 88 VAL A C 1
ATOM 623 O O . VAL A 1 86 ? -29.96387 23.17037 8.81641 1.000 36.69969 88 VAL A O 1
ATOM 627 N N . GLU A 1 87 ? -27.85695 22.38137 8.95118 1.000 49.29183 89 GLU A N 1
ATOM 628 C CA . GLU A 1 87 ? -27.62511 22.38148 7.51091 1.000 48.73182 89 GLU A CA 1
ATOM 629 C C . GLU A 1 87 ? -26.94653 21.08719 7.10298 1.000 44.51685 89 GLU A C 1
ATOM 630 O O . GLU A 1 87 ? -26.03626 20.61739 7.79432 1.000 49.89885 89 GLU A O 1
ATOM 636 N N . ALA A 1 88 ? -27.37454 20.52801 5.97077 1.000 39.96976 90 ALA A N 1
ATOM 637 C CA . ALA A 1 88 ? -26.75078 19.33533 5.41349 1.000 47.53538 90 ALA A CA 1
ATOM 638 C C . ALA A 1 88 ? -26.60546 19.44666 3.89189 1.000 44.36358 90 ALA A C 1
ATOM 639 O O . ALA A 1 88 ? -27.48370 19.98269 3.20554 1.000 38.04084 90 ALA A O 1
ATOM 641 N N . GLU A 1 89 ? -25.49369 18.91872 3.37706 1.000 46.85792 91 GLU A N 1
ATOM 642 C CA . GLU A 1 89 ? -25.25132 18.86288 1.93744 1.000 51.87779 91 GLU A CA 1
ATOM 643 C C . GLU A 1 89 ? -26.23705 17.91964 1.24526 1.000 53.19813 91 GLU A C 1
ATOM 644 O O . GLU A 1 89 ? -26.66767 16.91114 1.81655 1.000 43.82475 91 GLU A O 1
ATOM 650 N N . ALA A 1 90 ? -26.54747 18.23293 -0.02553 1.000 47.63734 92 ALA A N 1
ATOM 651 C CA . ALA A 1 90 ? -27.58218 17.50501 -0.75987 1.000 38.09912 92 ALA A CA 1
ATOM 652 C C . ALA A 1 90 ? -27.34501 16.00163 -0.76637 1.000 36.86172 92 ALA A C 1
ATOM 653 O O . ALA A 1 90 ? -28.29654 15.21619 -0.68730 1.000 41.78894 92 ALA A O 1
ATOM 655 N N . GLY A 1 91 ? -26.09759 15.57936 -0.89695 1.000 41.25482 93 GLY A N 1
ATOM 656 C CA . GLY A 1 91 ? -25.81465 14.15860 -0.94062 1.000 47.56165 93 GLY A CA 1
ATOM 657 C C . GLY A 1 91 ? -25.86452 13.42382 0.38529 1.000 54.60211 93 GLY A C 1
ATOM 658 O O . GLY A 1 91 ? -25.63256 12.21151 0.41105 1.000 54.15020 93 GLY A O 1
ATOM 659 N N . GLU A 1 92 ? -26.14588 14.10382 1.49755 1.000 50.15038 94 GLU A N 1
ATOM 660 C CA . GLU A 1 92 ? -26.22351 13.40471 2.77272 1.000 47.71867 94 GLU A CA 1
ATOM 661 C C . GLU A 1 92 ? -27.40930 12.44714 2.76306 1.000 40.72396 94 GLU A C 1
ATOM 662 O O . GLU A 1 92 ? -28.51630 12.81657 2.35969 1.000 48.15429 94 GLU A O 1
ATOM 668 N N . ALA A 1 93 ? -27.17553 11.21898 3.22006 1.000 43.36367 95 ALA A N 1
ATOM 669 C CA . ALA A 1 93 ? -28.25814 10.25432 3.35654 1.000 48.06200 95 ALA A CA 1
ATOM 670 C C . ALA A 1 93 ? -29.28944 10.75020 4.36872 1.000 48.18268 95 ALA A C 1
ATOM 671 O O . ALA A 1 93 ? -28.93323 11.20331 5.46387 1.000 46.00183 95 ALA A O 1
ATOM 673 N N . TRP A 1 94 ? -30.57579 10.66187 4.00978 1.000 43.73089 96 TRP A N 1
ATOM 674 C CA . TRP A 1 94 ? -31.61192 11.24535 4.85919 1.000 39.28580 96 TRP A CA 1
ATOM 675 C C . TRP A 1 94 ? -31.64108 10.60000 6.24713 1.000 48.62786 96 TRP A C 1
ATOM 676 O O . TRP A 1 94 ? -31.56100 11.29723 7.26418 1.000 41.16378 96 TRP A O 1
ATOM 687 N N . ASP A 1 95 ? -31.76425 9.26609 6.31875 1.000 46.68654 97 ASP A N 1
ATOM 688 C CA . ASP A 1 95 ? -31.99528 8.68172 7.63899 1.000 54.02251 97 ASP A CA 1
ATOM 689 C C . ASP A 1 95 ? -30.79032 8.83814 8.56850 1.000 51.25468 97 ASP A C 1
ATOM 690 O O . ASP A 1 95 ? -30.97697 9.14307 9.75701 1.000 55.28081 97 ASP A O 1
ATOM 695 N N . PRO A 1 96 ? -29.55153 8.62577 8.10539 1.000 48.76467 98 PRO A N 1
ATOM 696 C CA . PRO A 1 96 ? -28.41327 8.97853 8.96999 1.000 54.12888 98 PRO A CA 1
ATOM 697 C C . PRO A 1 96 ? -28.41424 10.44399 9.37479 1.000 51.68895 98 PRO A C 1
ATOM 698 O O . PRO A 1 96 ? -27.92535 10.77667 10.45920 1.000 60.27331 98 PRO A O 1
ATOM 702 N N . PHE A 1 97 ? -28.98399 11.32917 8.55391 1.000 46.83384 99 PHE A N 1
ATOM 703 C CA . PHE A 1 97 ? -29.09878 12.72578 8.95799 1.000 44.50944 99 PHE A CA 1
ATOM 704 C C . PHE A 1 97 ? -30.11992 12.88590 10.07943 1.000 52.85855 99 PHE A C 1
ATOM 705 O O . PHE A 1 97 ? -29.87843 13.62603 11.04522 1.000 47.05475 99 PHE A O 1
ATOM 713 N N . VAL A 1 98 ? -31.25618 12.18717 9.98305 1.000 46.90116 100 VAL A N 1
ATOM 714 C CA . VAL A 1 98 ? -32.21777 12.19365 11.08798 1.000 49.21401 100 VAL A CA 1
ATOM 715 C C . VAL A 1 98 ? -31.54507 11.74343 12.38076 1.000 54.00484 100 VAL A C 1
ATOM 716 O O . VAL A 1 98 ? -31.70225 12.37100 13.43885 1.000 46.63028 100 VAL A O 1
ATOM 720 N N . GLN A 1 99 ? -30.78935 10.64108 12.31641 1.000 47.46201 101 GLN A N 1
ATOM 721 C CA . GLN A 1 99 ? -30.15393 10.11839 13.52181 1.000 45.06726 101 GLN A CA 1
ATOM 722 C C . GLN A 1 99 ? -29.13647 11.10910 14.06831 1.000 55.65446 101 GLN A C 1
ATOM 723 O O . GLN A 1 99 ? -29.02431 11.29561 15.29185 1.000 54.17813 101 GLN A O 1
ATOM 729 N N . TRP A 1 100 ? -28.38643 11.75068 13.16897 1.000 53.68993 102 TRP A N 1
ATOM 730 C CA . TRP A 1 100 ? -27.41375 12.75766 13.57565 1.000 51.94428 102 TRP A CA 1
ATOM 731 C C . TRP A 1 100 ? -28.09480 13.86373 14.37171 1.000 48.79328 102 TRP A C 1
ATOM 732 O O . TRP A 1 100 ? -27.58686 14.30798 15.40788 1.000 47.54840 102 TRP A O 1
ATOM 743 N N . SER A 1 101 ? -29.27299 14.29196 13.91992 1.000 44.91473 103 SER A N 1
ATOM 744 C CA . SER A 1 101 ? -30.00354 15.33318 14.63267 1.000 43.71892 103 SER A CA 1
ATOM 745 C C . SER A 1 101 ? -30.50859 14.83621 15.98962 1.000 46.07867 103 SER A C 1
ATOM 746 O O . SER A 1 101 ? -30.42087 15.55620 16.99562 1.000 44.53655 103 SER A O 1
ATOM 749 N N . LEU A 1 102 ? -31.01468 13.59963 16.04005 1.000 49.51915 104 LEU A N 1
ATOM 750 C CA . LEU A 1 102 ? -31.54867 13.05565 17.28846 1.000 49.51376 104 LEU A CA 1
ATOM 751 C C . LEU A 1 102 ? -30.44905 12.83509 18.32051 1.000 49.42011 104 LEU A C 1
ATOM 752 O O . LEU A 1 102 ? -30.64539 13.10678 19.51653 1.000 49.71202 104 LEU A O 1
ATOM 757 N N . GLU A 1 103 ? -29.29262 12.32281 17.88231 1.000 56.76054 105 GLU A N 1
ATOM 758 C CA . GLU A 1 103 ? -28.13356 12.20867 18.76109 1.000 64.10044 105 GLU A CA 1
ATOM 759 C C . GLU A 1 103 ? -27.74674 13.55757 19.34281 1.000 57.01188 105 GLU A C 1
ATOM 760 O O . GLU A 1 103 ? -27.06354 13.61957 20.36916 1.000 57.37539 105 GLU A O 1
ATOM 766 N N . ARG A 1 104 ? -28.13297 14.64058 18.68187 1.000 54.36691 106 ARG A N 1
ATOM 767 C CA . ARG A 1 104 ? -27.79615 1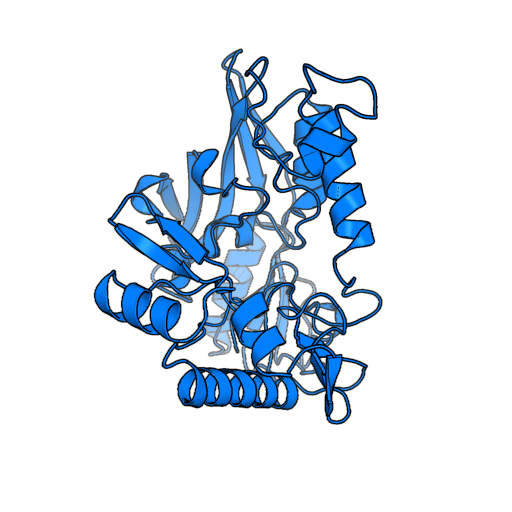5.97781 19.13134 1.000 57.87461 106 ARG A CA 1
ATOM 768 C C . ARG A 1 104 ? -28.86048 16.59789 20.03048 1.000 53.37713 106 ARG A C 1
ATOM 769 O O . ARG A 1 104 ? -28.73163 17.76856 20.39580 1.000 62.39093 106 ARG A O 1
ATOM 777 N N . GLY A 1 105 ? -29.88486 15.84090 20.41634 1.000 54.69336 107 GLY A N 1
ATOM 778 C CA . GLY A 1 105 ? -30.93814 16.37494 21.25979 1.000 44.66392 107 GLY A CA 1
ATOM 779 C C . GLY A 1 105 ? -31.96224 17.20782 20.52846 1.000 48.90846 107 GLY A C 1
ATOM 780 O O . GLY A 1 105 ? -32.69397 17.96534 21.16926 1.000 43.60687 107 GLY A O 1
ATOM 781 N N . LEU A 1 106 ? -32.04062 17.10280 19.19832 1.000 42.08975 108 LEU A N 1
ATOM 782 C CA . LEU A 1 106 ? -32.93030 17.94193 18.40846 1.000 36.84398 108 LEU A CA 1
ATOM 783 C C . LEU A 1 106 ? -34.14535 17.14292 17.96227 1.000 38.02218 108 LEU A C 1
ATOM 784 O O . LEU A 1 106 ? -34.02726 15.97605 17.57761 1.000 46.72128 108 LEU A O 1
ATOM 789 N N . ALA A 1 107 ? -35.31216 17.77301 18.01425 1.000 44.51484 109 ALA A N 1
ATOM 790 C CA . ALA A 1 107 ? -36.55231 17.14708 17.58050 1.000 44.25108 109 ALA A CA 1
ATOM 791 C C . ALA A 1 107 ? -37.07222 17.81745 16.31771 1.000 40.92775 109 ALA A C 1
ATOM 792 O O . ALA A 1 107 ? -36.76517 18.97635 16.03037 1.000 40.55197 109 ALA A O 1
ATOM 794 N N . GLY A 1 108 ? -37.91153 17.09146 15.58837 1.000 34.47681 110 GLY A N 1
ATOM 795 C CA . GLY A 1 108 ? -38.50246 17.65214 14.38532 1.000 35.70559 110 GLY A CA 1
ATOM 796 C C . GLY A 1 108 ? -38.49587 16.67662 13.21927 1.000 36.37870 110 GLY A C 1
ATOM 797 O O . GLY A 1 108 ? -39.39502 16.70103 12.37799 1.000 37.48333 110 GLY A O 1
ATOM 798 N N . LEU A 1 109 ? -37.50482 15.79152 13.18121 1.000 33.11863 111 LEU A N 1
ATOM 799 C CA . LEU A 1 109 ? -37.33140 14.85615 12.07422 1.000 37.50009 111 LEU A CA 1
ATOM 800 C C . LEU A 1 109 ? -37.73122 13.43751 12.42828 1.000 44.57088 111 LEU A C 1
ATOM 801 O O . LEU A 1 109 ? -37.70164 12.56274 11.55491 1.000 31.75844 111 LEU A O 1
ATOM 806 N N . GLU A 1 110 ? -38.08628 13.17657 13.68807 1.000 37.12521 112 GLU A N 1
ATOM 807 C CA . GLU A 1 110 ? -38.23788 11.79019 14.10866 1.000 34.75490 112 GLU A CA 1
ATOM 808 C C . GLU A 1 110 ? -39.35640 11.09048 13.34437 1.000 32.81695 112 GLU A C 1
ATOM 809 O O . GLU A 1 110 ? -39.24575 9.89351 13.05892 1.000 32.97979 112 GLU A O 1
ATOM 815 N N . ASN A 1 111 ? -40.41837 11.81325 12.96945 1.000 35.22316 113 ASN A N 1
ATOM 816 C CA . ASN A 1 111 ? -41.48210 11.16722 12.20588 1.000 35.94646 113 ASN A CA 1
ATOM 817 C C . ASN A 1 111 ? -41.05506 10.85742 10.78607 1.000 43.34794 113 ASN A C 1
ATOM 818 O O . ASN A 1 111 ? -41.70598 10.04022 10.13092 1.000 32.75939 113 ASN A O 1
ATOM 823 N N . LEU A 1 112 ? -39.96517 11.45584 10.32189 1.000 34.34785 114 LEU A N 1
ATOM 824 C CA . LEU A 1 112 ? -39.40930 11.19456 9.00168 1.000 39.19454 114 LEU A CA 1
ATOM 825 C C . LEU A 1 112 ? -38.29082 10.17132 9.05128 1.000 46.88720 114 LEU A C 1
ATOM 826 O O . LEU A 1 112 ? -37.53177 10.05009 8.07474 1.000 39.13859 114 LEU A O 1
ATOM 831 N N . SER A 1 113 ? -38.18712 9.43598 10.16827 1.000 37.00298 115 SER A N 1
ATOM 832 C CA . SER A 1 113 ? -37.20904 8.36898 10.32801 1.000 35.39945 115 SER A CA 1
ATOM 833 C C . SER A 1 113 ? -37.36564 7.31500 9.23128 1.000 42.70661 115 SER A C 1
ATOM 834 O O . SER A 1 113 ? -38.47330 7.00081 8.78819 1.000 40.03958 115 SER A O 1
ATOM 837 N N . LEU A 1 114 ? -36.22936 6.75940 8.81458 1.000 40.53462 116 LEU A N 1
ATOM 838 C CA . LEU A 1 114 ? -36.07835 5.63743 7.89781 1.000 39.27445 116 LEU A CA 1
ATOM 839 C C . LEU A 1 114 ? -36.58924 5.91084 6.47707 1.000 35.44290 116 LEU A C 1
ATOM 840 O O . LEU A 1 114 ? -36.70817 4.97389 5.68911 1.000 42.46226 116 LEU A O 1
ATOM 845 N N . ILE A 1 115 ? -36.90426 7.14595 6.12696 1.000 38.84018 117 ILE A N 1
ATOM 846 C CA . ILE A 1 115 ? -37.19603 7.41113 4.71345 1.000 40.74838 117 ILE A CA 1
ATOM 847 C C . ILE A 1 115 ? -35.90112 7.30446 3.91502 1.000 43.70614 117 ILE A C 1
ATOM 848 O O . ILE A 1 115 ? -34.86947 7.86443 4.33189 1.000 45.57967 117 ILE A O 1
ATOM 853 N N . PRO A 1 116 ? -35.86711 6.54995 2.81318 1.000 43.39115 118 PRO A N 1
ATOM 854 C CA . PRO A 1 116 ? -34.61780 6.43720 2.04103 1.000 40.43880 118 PRO A CA 1
ATOM 855 C C . PRO A 1 116 ? -34.25065 7.74378 1.36595 1.000 33.87369 118 PRO A C 1
ATOM 856 O O . PRO A 1 116 ? -35.03610 8.69310 1.36359 1.000 40.24929 118 PRO A O 1
ATOM 860 N N . GLY A 1 117 ? -33.09536 7.79168 0.73372 1.000 43.17011 119 GLY A N 1
ATOM 861 C CA . GLY A 1 117 ? -32.79226 8.91694 -0.12830 1.000 41.78111 119 GLY A CA 1
ATOM 862 C C . GLY A 1 117 ? -31.87655 9.90996 0.54947 1.000 49.52103 119 GLY A C 1
ATOM 863 O O . GLY A 1 117 ? -31.22308 9.63110 1.55652 1.000 43.59295 119 GLY A O 1
ATOM 864 N N . THR A 1 118 ? -31.83277 11.09747 -0.02873 1.000 46.22666 120 THR A N 1
ATOM 865 C CA . THR A 1 118 ? -30.81468 12.07332 0.31187 1.000 42.43234 120 THR A CA 1
ATOM 866 C C . THR A 1 118 ? -31.47135 13.33863 0.83353 1.000 36.38693 120 THR A C 1
ATOM 867 O O . THR A 1 118 ? -32.63807 13.62788 0.54947 1.000 38.08881 120 THR A O 1
ATOM 871 N N . VAL A 1 119 ? -30.68665 14.12467 1.56087 1.000 36.99921 121 VAL A N 1
ATOM 872 C CA . VAL A 1 119 ? -31.16737 15.43637 1.97939 1.000 38.88582 121 VAL A CA 1
ATOM 873 C C . VAL A 1 119 ? -31.53883 16.28071 0.76836 1.000 38.73832 121 VAL A C 1
ATOM 874 O O . VAL A 1 119 ? -32.56890 16.96988 0.76210 1.000 33.80184 121 VAL A O 1
ATOM 878 N N . GLY A 1 120 ? -30.71497 16.23029 -0.28451 1.000 44.66556 122 GLY A N 1
ATOM 879 C CA . GLY A 1 120 ? -30.98161 17.04884 -1.45912 1.000 42.48510 122 GLY A CA 1
ATOM 880 C C . GLY A 1 120 ? -32.34725 16.80125 -2.07247 1.000 40.12185 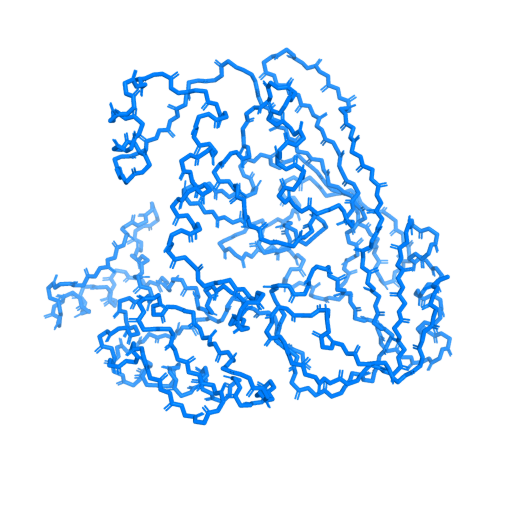122 GLY A C 1
ATOM 881 O O . GLY A 1 120 ? -33.02502 17.74123 -2.50369 1.000 39.67549 122 GLY A O 1
ATOM 882 N N . ALA A 1 121 ? -32.78265 15.54155 -2.10977 1.000 35.37457 123 ALA A N 1
ATOM 883 C CA . ALA A 1 121 ? -34.06171 15.24177 -2.75203 1.000 37.80342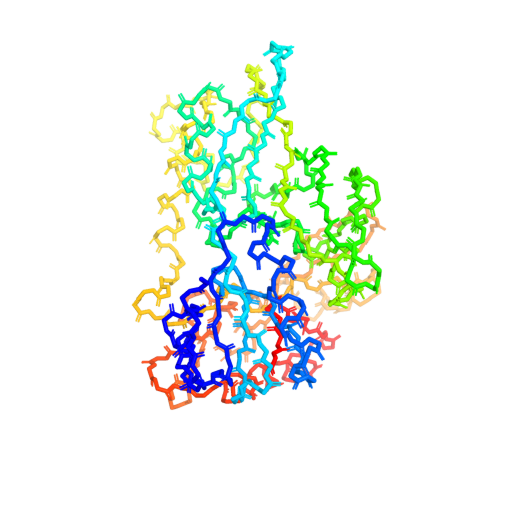 123 ALA A CA 1
ATOM 884 C C . ALA A 1 121 ? -35.25724 15.54610 -1.86698 1.000 43.44959 123 ALA A C 1
ATOM 885 O O . ALA A 1 121 ? -36.36765 15.73229 -2.38825 1.000 36.84869 123 ALA A O 1
ATOM 887 N N . ALA A 1 122 ? -35.05128 15.61070 -0.54927 1.000 41.97359 124 ALA A N 1
ATOM 888 C CA . ALA A 1 122 ? -36.17407 15.70677 0.38326 1.000 35.83779 124 ALA A CA 1
ATOM 889 C C . ALA A 1 122 ? -37.08807 16.89696 0.11212 1.000 30.59900 124 ALA A C 1
ATOM 890 O O . ALA A 1 122 ? -38.31897 16.71510 0.16717 1.000 34.17359 124 ALA A O 1
ATOM 892 N N . PRO A 1 123 ? -36.59385 18.09981 -0.20216 1.000 33.52042 125 PRO A N 1
ATOM 893 C CA . PRO A 1 123 ? -37.51621 19.20051 -0.49986 1.000 38.25209 125 PRO A CA 1
ATOM 894 C C . PRO A 1 123 ? -38.25775 19.01400 -1.79323 1.000 45.74697 125 PRO A C 1
ATOM 895 O O . PRO A 1 123 ? -39.31335 19.63181 -1.97784 1.000 41.26904 125 PRO A O 1
ATOM 899 N N . MET A 1 124 ? -37.74506 18.18375 -2.69715 1.000 41.53259 126 MET A N 1
ATOM 900 C CA . MET A 1 124 ? -38.33531 18.11748 -4.02346 1.000 45.91729 126 MET A CA 1
ATOM 901 C C . MET A 1 124 ? -39.72576 17.50807 -3.96626 1.000 41.26694 126 MET A C 1
ATOM 902 O O . MET A 1 124 ? -40.67729 18.05782 -4.52827 1.000 38.00160 126 MET A O 1
ATOM 907 N N . GLN A 1 125 ? -39.88656 16.40183 -3.24298 1.000 38.41863 127 GLN A N 1
ATOM 908 C CA . GLN A 1 125 ? -41.23094 15.86649 -3.07593 1.000 48.60330 127 GLN A CA 1
ATOM 909 C C . GLN A 1 125 ? -41.77437 16.10140 -1.67162 1.000 36.67139 127 GLN A C 1
ATOM 910 O O . GLN A 1 125 ? -42.73493 15.43759 -1.27535 1.000 41.54149 127 GLN A O 1
ATOM 916 N N . ASN A 1 126 ? -41.21974 17.06970 -0.93615 1.000 34.78898 128 ASN A N 1
ATOM 917 C CA . ASN A 1 126 ? -41.74508 17.45955 0.37480 1.000 33.34222 128 ASN A CA 1
ATOM 918 C C . ASN A 1 126 ? -42.02632 16.21869 1.22202 1.000 33.24335 128 ASN A C 1
ATOM 919 O O . ASN A 1 126 ? -43.17075 15.92337 1.57668 1.000 38.52057 128 ASN A O 1
ATOM 924 N N . ILE A 1 127 ? -40.95104 15.47217 1.51649 1.000 27.50436 129 ILE A N 1
ATOM 925 C CA . ILE A 1 127 ? -41.10672 14.13132 2.07226 1.000 34.91086 129 ILE A CA 1
ATOM 926 C C . ILE A 1 127 ? -41.93153 14.19080 3.34484 1.000 37.54622 129 ILE A C 1
ATOM 927 O O . ILE A 1 127 ? -41.81940 15.13145 4.13632 1.000 31.31882 129 ILE A O 1
ATOM 932 N N . GLY A 1 128 ? -42.79657 13.19732 3.52211 1.000 33.24504 130 GLY A N 1
ATOM 933 C CA . GLY A 1 128 ? -43.76003 13.21476 4.59334 1.000 35.64728 130 GLY A CA 1
ATOM 934 C C . GLY A 1 128 ? -44.08980 11.80757 5.03116 1.000 43.95212 130 GLY A C 1
ATOM 935 O O . GLY A 1 128 ? -44.10134 10.88451 4.20448 1.000 33.26263 130 GLY A O 1
ATOM 936 N N . ALA A 1 129 ? -44.30067 11.63072 6.33896 1.000 33.70233 131 ALA A N 1
ATOM 937 C CA . ALA A 1 129 ? -44.81589 10.40003 6.91499 1.000 30.13069 131 ALA A CA 1
ATOM 938 C C . ALA A 1 129 ? -45.28341 10.71716 8.33539 1.000 34.22249 131 ALA A C 1
ATOM 939 O O . ALA A 1 129 ? -44.86183 11.71292 8.93916 1.000 33.08218 131 ALA A O 1
ATOM 941 N N . TYR A 1 130 ? -46.19361 9.88300 8.83569 1.000 34.22966 132 TYR A N 1
ATOM 942 C CA . TYR A 1 130 ? -46.70920 9.98544 10.19703 1.000 39.00145 132 TYR A CA 1
ATOM 943 C C . TYR A 1 130 ? -47.13203 11.40763 10.54376 1.000 42.47515 132 TYR A C 1
ATOM 944 O O . TYR A 1 130 ? -46.77683 11.95028 11.58803 1.000 41.12705 132 TYR A O 1
ATOM 953 N N . GLY A 1 131 ? -47.89665 12.02037 9.63759 1.000 36.96765 133 GLY A N 1
ATOM 954 C CA . GLY A 1 131 ? -48.43093 13.34735 9.86612 1.000 37.65055 133 GLY A CA 1
ATOM 955 C C . GLY A 1 131 ? -47.42124 14.47117 9.86311 1.000 42.72689 133 GLY A C 1
ATOM 956 O O . GLY A 1 131 ? -47.75709 15.59362 10.25313 1.000 43.90532 133 GLY A O 1
ATOM 957 N N . VAL A 1 132 ? -46.19159 14.21749 9.44894 1.000 35.65555 134 VAL A N 1
ATOM 958 C CA . VAL A 1 132 ? -45.20484 15.28345 9.34111 1.000 36.79655 134 VAL A CA 1
ATOM 959 C C . VAL A 1 132 ? -44.72328 15.35584 7.89019 1.000 34.36956 134 VAL A C 1
ATOM 960 O O . VAL A 1 132 ? -44.63209 14.33275 7.19911 1.000 32.07479 134 VAL A O 1
ATOM 964 N N . GLU A 1 133 ? -44.44897 16.58185 7.42699 1.000 35.94812 135 GLU A N 1
ATOM 965 C CA . GLU A 1 133 ? -43.82341 16.85085 6.13515 1.000 39.21525 135 GLU A CA 1
ATOM 966 C C . GLU A 1 133 ? -42.58051 17.69614 6.34560 1.000 40.85603 135 GLU A C 1
ATOM 967 O O . GLU A 1 133 ? -42.49371 18.47442 7.30276 1.000 34.62356 135 GLU A O 1
ATOM 973 N N . LEU A 1 134 ? -41.61527 17.52704 5.43797 1.000 35.52575 136 LEU A N 1
ATOM 974 C CA . LEU A 1 134 ? -40.40672 18.34533 5.45048 1.000 33.65438 136 LEU A CA 1
ATOM 975 C C . LEU A 1 134 ? -40.73020 19.81984 5.59787 1.000 33.70655 136 LEU A C 1
ATOM 976 O O . LEU A 1 134 ? -40.01543 20.55463 6.28679 1.000 37.19342 136 LEU A O 1
ATOM 981 N N . LYS A 1 135 ? -41.80272 20.28493 4.96078 1.000 27.71006 137 LYS A N 1
ATOM 982 C CA . LYS A 1 135 ? -42.07703 21.71410 5.03030 1.000 32.33536 137 LYS A CA 1
ATOM 983 C C . LYS A 1 135 ? -42.31897 22.18188 6.46212 1.000 35.98224 137 LYS A C 1
ATOM 984 O O . LYS A 1 135 ? -42.19654 23.38035 6.73343 1.000 34.38414 137 LYS A O 1
ATOM 990 N N . ASP A 1 136 ? -42.66761 21.27594 7.37901 1.000 37.18404 138 ASP A N 1
ATOM 991 C CA . ASP A 1 136 ? -42.92247 21.70749 8.75477 1.000 37.71660 138 ASP A CA 1
ATOM 992 C C . ASP A 1 136 ? -41.65215 22.19242 9.43592 1.000 41.49898 138 ASP A C 1
ATOM 993 O O . ASP A 1 136 ? -41.71918 23.03917 10.32649 1.000 37.22706 138 ASP A O 1
ATOM 998 N N . VAL A 1 137 ? -40.49032 21.67364 9.05108 1.000 33.52703 139 VAL A N 1
ATOM 999 C CA . VAL A 1 137 ? -39.24302 22.06356 9.69941 1.000 35.05519 139 VAL A CA 1
ATOM 1000 C C . VAL A 1 137 ? -38.32115 22.81278 8.74503 1.000 41.09439 139 VAL A C 1
ATOM 1001 O O . VAL A 1 137 ? -37.15361 23.05528 9.07649 1.000 41.02796 139 VAL A O 1
ATOM 1005 N N . PHE A 1 138 ? -38.81122 23.18923 7.56517 1.000 34.19058 140 PHE A N 1
ATOM 1006 C CA . PHE A 1 138 ? -37.92682 23.69193 6.51844 1.000 34.67095 140 PHE A CA 1
ATOM 1007 C C . PHE A 1 138 ? -37.66560 25.16823 6.72071 1.000 33.61946 140 PHE A C 1
ATOM 1008 O O . PHE A 1 138 ? -38.59810 25.97022 6.85665 1.000 39.64163 140 PHE A O 1
ATOM 1016 N N . ASP A 1 139 ? -36.39018 25.53450 6.71230 1.000 37.70618 141 ASP A N 1
ATOM 1017 C CA . ASP A 1 139 ? -35.99459 26.93339 6.78922 1.000 38.58938 141 ASP A CA 1
ATOM 1018 C C . ASP A 1 139 ? -35.63033 27.49393 5.41543 1.000 42.54303 141 ASP A C 1
ATOM 1019 O O . ASP A 1 139 ? -36.18911 28.51010 4.98033 1.000 40.48130 141 ASP A O 1
ATOM 1024 N N . SER A 1 140 ? -34.67029 26.86775 4.74090 1.000 41.44111 142 SER A N 1
ATOM 1025 C CA . SER A 1 140 ? -34.20688 27.37269 3.45301 1.000 46.01500 142 SER A CA 1
ATOM 1026 C C . SER A 1 140 ? -33.35804 26.30886 2.76788 1.000 46.08015 142 SER A C 1
ATOM 1027 O O . SER A 1 140 ? -32.95692 25.31480 3.38101 1.000 40.83563 142 SER A O 1
ATOM 1030 N N . LEU A 1 141 ? -33.07888 26.53570 1.47983 1.000 45.54866 143 LEU A N 1
ATOM 1031 C CA . LEU A 1 141 ? -32.11809 25.71543 0.75603 1.000 44.51657 143 LEU A CA 1
ATOM 1032 C C . LEU A 1 141 ? -31.35060 26.58639 -0.23019 1.000 45.99379 143 LEU A C 1
ATOM 1033 O O . LEU A 1 141 ? -31.78565 27.68126 -0.60379 1.000 44.55079 143 LEU A O 1
ATOM 1038 N N . THR A 1 142 ? -30.17414 26.09795 -0.61478 1.000 45.89255 144 THR A N 1
ATOM 1039 C CA . THR A 1 142 ? -29.36093 26.69765 -1.65812 1.000 46.86933 144 THR A CA 1
ATOM 1040 C C . THR A 1 142 ? -29.43248 25.78849 -2.87358 1.000 50.66252 144 THR A C 1
ATOM 1041 O O . THR A 1 142 ? -29.20971 24.57405 -2.76548 1.000 45.35915 144 THR A O 1
ATOM 1045 N N . ALA A 1 143 ? -29.78394 26.37113 -4.01299 1.000 44.26257 145 ALA A N 1
ATOM 1046 C CA . ALA A 1 143 ? -29.98646 25.62377 -5.24390 1.000 39.60648 145 ALA A CA 1
ATOM 1047 C C . ALA A 1 143 ? -29.21892 26.29953 -6.36294 1.000 45.65124 145 ALA A C 1
ATOM 1048 O O . ALA A 1 143 ? -29.12177 27.53085 -6.40377 1.000 48.24181 145 ALA A O 1
ATOM 1050 N N . LEU A 1 144 ? -28.64760 25.49903 -7.25364 1.000 50.74276 146 LEU A N 1
ATOM 1051 C CA . LEU A 1 144 ? -28.02151 26.03133 -8.45747 1.000 48.13323 146 LEU A CA 1
ATOM 1052 C C . LEU A 1 144 ? -29.06956 26.12941 -9.56131 1.000 49.33394 146 LEU A C 1
ATOM 1053 O O . LEU A 1 144 ? -29.77162 25.15621 -9.84640 1.000 47.20495 146 LEU A O 1
ATOM 1058 N N . ASP A 1 145 ? -29.18890 27.31602 -10.14658 1.000 55.70879 147 ASP A N 1
ATOM 1059 C CA . ASP A 1 145 ? -30.09709 27.58056 -11.25634 1.000 58.41638 147 ASP A CA 1
ATOM 1060 C C . ASP A 1 145 ? -29.47197 27.00327 -12.52276 1.000 56.19338 147 ASP A C 1
ATOM 1061 O O . ASP A 1 145 ? -28.42965 27.48169 -12.97029 1.000 53.10447 147 ASP A O 1
ATOM 1066 N N . ARG A 1 146 ? -30.09023 25.97529 -13.10338 1.000 52.71105 148 ARG A N 1
ATOM 1067 C CA . ARG A 1 146 ? -29.47680 25.32055 -14.25818 1.000 61.24971 148 ARG A CA 1
ATOM 1068 C C . ARG A 1 146 ? -29.66497 26.08278 -15.56841 1.000 53.67224 148 ARG A C 1
ATOM 1069 O O . ARG A 1 146 ? -29.12759 25.65360 -16.59678 1.000 56.24472 148 ARG A O 1
ATOM 1077 N N . GLN A 1 147 ? -30.37216 27.21384 -15.55993 1.000 55.65188 149 GLN A N 1
ATOM 1078 C CA . GLN A 1 147 ? -30.42314 28.07417 -16.74312 1.000 58.75248 149 GLN A CA 1
ATOM 1079 C C . GLN A 1 147 ? -29.14640 28.90099 -16.88018 1.000 70.29897 149 GLN A C 1
ATOM 1080 O O . GLN A 1 147 ? -28.43662 28.80973 -17.88679 1.000 71.51513 149 GLN A O 1
ATOM 1086 N N . ASP A 1 148 ? -28.86166 29.73789 -15.88290 1.000 70.27752 150 ASP A N 1
ATOM 1087 C CA . ASP A 1 148 ? -27.59257 30.44224 -15.72876 1.000 68.27138 150 ASP A CA 1
ATOM 1088 C C . ASP A 1 148 ? -26.99413 29.97250 -14.41172 1.000 73.35982 150 ASP A C 1
ATOM 1089 O O . ASP A 1 148 ? -27.64985 30.06050 -13.37126 1.000 73.39664 150 ASP A O 1
ATOM 1094 N N . GLY A 1 149 ? -25.76917 29.46779 -14.44009 1.000 72.90954 151 GLY A N 1
ATOM 1095 C CA . GLY A 1 149 ? -25.30426 28.70453 -13.29086 1.000 66.02249 151 GLY A CA 1
ATOM 1096 C C . GLY A 1 149 ? -25.19121 29.44446 -11.96720 1.000 65.52933 151 GLY A C 1
ATOM 1097 O O . GLY A 1 149 ? -24.24345 29.20416 -11.21296 1.000 70.23484 151 GLY A O 1
ATOM 1098 N N . THR A 1 150 ? -26.14173 30.32834 -11.65368 1.000 57.88200 152 THR A N 1
ATOM 1099 C CA . THR A 1 150 ? -26.06433 31.09802 -10.42285 1.000 60.62129 152 THR A CA 1
ATOM 1100 C C . THR A 1 150 ? -26.59181 30.28379 -9.24210 1.000 57.43674 152 THR A C 1
ATOM 1101 O O . THR A 1 150 ? -27.17047 29.20632 -9.39882 1.000 57.66927 152 THR A O 1
ATOM 1105 N N . LEU A 1 151 ? -26.37995 30.82321 -8.04224 1.000 53.32977 153 LEU A N 1
ATOM 1106 C CA . LEU A 1 151 ? -26.87177 30.24555 -6.79830 1.000 51.31021 153 LEU A CA 1
ATOM 1107 C C . LEU A 1 151 ? -28.00059 31.10865 -6.25101 1.000 58.33691 153 LEU A C 1
ATOM 1108 O O . LEU A 1 151 ? -27.88285 32.33690 -6.20524 1.000 64.98948 153 LEU A O 1
ATOM 1113 N N . ARG A 1 152 ? -29.07899 30.46297 -5.81753 1.000 57.85720 154 ARG A N 1
ATOM 1114 C CA . ARG A 1 152 ? -30.26433 31.13734 -5.30832 1.000 53.08065 154 ARG A CA 1
ATOM 1115 C C . ARG A 1 152 ? -30.65375 30.52027 -3.96428 1.000 53.92022 154 ARG A C 1
ATOM 1116 O O . ARG A 1 152 ? -30.55631 29.30335 -3.77571 1.000 53.26966 154 ARG A O 1
ATOM 1124 N N . GLU A 1 153 ? -31.08021 31.35597 -3.02340 1.000 51.86303 155 GLU A N 1
ATOM 1125 C CA . GLU A 1 153 ? -31.63796 30.86636 -1.77334 1.000 54.34605 155 GLU A CA 1
ATOM 1126 C C . GLU A 1 153 ? -33.15098 30.80700 -1.90936 1.000 50.20330 155 GLU A C 1
ATOM 1127 O O . GLU A 1 153 ? -33.76372 31.72952 -2.45990 1.000 49.34837 155 GLU A O 1
ATOM 1133 N N . PHE A 1 154 ? -33.74080 29.70623 -1.44665 1.000 39.71554 156 PHE A N 1
ATOM 1134 C CA . PHE A 1 154 ? -35.18674 29.53755 -1.38137 1.000 37.78604 156 PHE A CA 1
ATOM 1135 C C . PHE A 1 154 ? -35.58648 29.43848 0.07547 1.000 48.63002 156 PHE A C 1
ATOM 1136 O O . PHE A 1 154 ? -35.14184 28.52110 0.77230 1.000 48.40174 156 PHE A O 1
ATOM 1144 N N . ASP A 1 155 ? -36.42305 30.36507 0.53219 1.000 51.11567 157 ASP A N 1
ATOM 1145 C CA . ASP A 1 155 ? -37.03331 30.20091 1.83869 1.000 49.98388 157 ASP A CA 1
ATOM 1146 C C . ASP A 1 155 ? -38.25299 29.29390 1.69415 1.000 46.80217 157 ASP A C 1
ATOM 1147 O O . ASP A 1 155 ? -38.56388 28.79611 0.60405 1.000 48.91670 157 ASP A O 1
ATOM 1152 N N . ARG A 1 156 ? -38.94149 29.03905 2.80956 1.000 42.43423 158 ARG A N 1
ATOM 1153 C CA . ARG A 1 156 ? -40.03617 28.07332 2.77289 1.000 41.84035 158 ARG A CA 1
ATOM 1154 C C . ARG A 1 156 ? -41.12770 28.49355 1.79576 1.000 41.48242 158 ARG A C 1
ATOM 1155 O O . ARG A 1 156 ? -41.65253 27.66235 1.03945 1.000 37.92198 158 ARG A O 1
ATOM 1163 N N . GLN A 1 157 ? -41.50312 29.76975 1.81345 1.000 37.81521 159 GLN A N 1
ATOM 1164 C CA . GLN A 1 157 ? -42.52004 30.24456 0.88578 1.000 51.27180 159 GLN A CA 1
ATOM 1165 C C . GLN A 1 157 ? -42.08318 30.03031 -0.56286 1.000 48.26071 159 GLN A C 1
ATOM 1166 O O . GLN A 1 157 ? -42.83697 29.47998 -1.37246 1.000 51.11320 159 GLN A O 1
ATOM 1168 N N . ALA A 1 158 ? -40.85245 30.42706 -0.89974 1.000 48.99875 160 ALA A N 1
ATOM 1169 C CA . ALA A 1 158 ? -40.39592 30.33453 -2.28521 1.000 52.92651 160 ALA A CA 1
ATOM 1170 C C . ALA A 1 158 ? -40.42376 28.90922 -2.81505 1.000 50.37888 160 ALA A C 1
ATOM 1171 O O . ALA A 1 158 ? -40.42725 28.71591 -4.03376 1.000 44.79855 160 ALA A O 1
ATOM 1173 N N . CYS A 1 159 ? -40.43979 27.90953 -1.92912 1.000 41.78980 161 CYS A N 1
ATOM 1174 C CA . CYS A 1 159 ? -40.42022 26.50763 -2.32160 1.000 36.80643 161 CYS A CA 1
ATOM 1175 C C . CYS A 1 159 ? -41.78770 25.99603 -2.74751 1.000 36.74754 161 CYS A C 1
ATOM 1176 O O . CYS A 1 159 ? -41.87587 24.90625 -3.32507 1.000 35.20594 161 CYS A O 1
ATOM 1179 N N . ARG A 1 160 ? -42.84993 26.73179 -2.43795 1.000 35.70886 162 ARG A N 1
ATOM 1180 C CA . ARG A 1 160 ? -44.21071 26.36577 -2.83331 1.000 38.10625 162 ARG A CA 1
ATOM 1181 C C . ARG A 1 160 ? -44.50101 24.90249 -2.52724 1.000 38.06333 162 ARG A C 1
ATOM 1182 O O . ARG A 1 160 ? -44.95562 24.14150 -3.38268 1.000 42.10168 162 ARG A O 1
ATOM 1190 N N . PHE A 1 161 ? -44.21890 24.49585 -1.28462 1.000 37.50434 163 PHE A N 1
ATOM 1191 C CA . PHE A 1 161 ? -44.39978 23.09661 -0.92083 1.000 31.36589 163 PHE A CA 1
ATOM 1192 C C . PHE A 1 161 ? -45.87420 22.71994 -1.00307 1.000 34.28806 163 PHE A C 1
ATOM 1193 O O . PHE A 1 161 ? -46.76524 23.54143 -0.76767 1.000 37.12606 163 PHE A O 1
ATOM 1201 N N . GLY A 1 162 ? -46.12946 21.46360 -1.36134 1.000 35.14591 164 GLY A N 1
ATOM 1202 C CA . GLY A 1 162 ? -47.47536 20.94207 -1.39091 1.000 30.60976 164 GLY A CA 1
ATOM 1203 C C . GLY A 1 162 ? -47.38544 19.47411 -1.06153 1.000 30.48922 164 GLY A C 1
ATOM 1204 O O . GLY A 1 162 ? -46.30378 18.95132 -0.79740 1.000 34.31594 164 GLY A O 1
ATOM 1205 N N . TYR A 1 163 ? -48.52699 18.79140 -1.11855 1.000 38.66667 165 TYR A N 1
ATOM 1206 C CA . TYR A 1 163 ? -48.53477 17.36661 -0.81848 1.000 35.96385 165 TYR A CA 1
ATOM 1207 C C . TYR A 1 163 ? -47.70040 16.60491 -1.84365 1.000 42.76028 165 TYR A C 1
ATOM 1208 O O . TYR A 1 163 ? -48.10194 16.48488 -3.00294 1.000 40.01540 165 TYR A O 1
ATOM 1217 N N . ARG A 1 164 ? -46.54099 16.08684 -1.42873 1.000 37.88176 166 ARG A N 1
ATOM 1218 C CA . ARG A 1 164 ? -45.60440 15.41796 -2.33812 1.000 40.22976 166 ARG A CA 1
ATOM 1219 C C . ARG A 1 164 ? -45.30307 16.29222 -3.55651 1.000 42.37589 166 ARG A C 1
ATOM 1220 O O . ARG A 1 164 ? -45.23639 15.81895 -4.69344 1.000 40.51806 166 ARG A O 1
ATOM 1228 N N . ASP A 1 165 ? -45.10931 17.58606 -3.31274 1.000 32.77857 167 ASP A N 1
ATOM 1229 C CA . ASP A 1 165 ? -44.92786 18.54867 -4.38684 1.000 37.64829 167 ASP A CA 1
ATOM 1230 C C . ASP A 1 165 ? -44.12916 19.73938 -3.88659 1.000 43.13636 167 ASP A C 1
ATOM 1231 O O . ASP A 1 165 ? -43.97458 19.95737 -2.67803 1.000 41.75605 167 ASP A O 1
ATOM 1236 N N . SER A 1 166 ? -43.64611 20.52035 -4.84400 1.000 35.96593 168 SER A N 1
ATOM 1237 C CA . SER A 1 166 ? -42.76074 21.64615 -4.59839 1.000 37.48153 168 SER A CA 1
ATOM 1238 C C . SER A 1 166 ? -42.50896 22.36571 -5.91770 1.000 42.46452 168 SER A C 1
ATOM 1239 O O . SER A 1 166 ? -42.75875 21.82377 -7.00092 1.000 40.78021 168 SER A O 1
ATOM 1242 N N . LEU A 1 167 ? -42.02778 23.60574 -5.81136 1.000 43.87859 169 LEU A N 1
ATOM 1243 C CA . LEU A 1 167 ? -41.58023 24.32809 -6.99466 1.000 46.57851 169 LEU A CA 1
ATOM 1244 C C . LEU A 1 167 ? -40.66278 23.46154 -7.84641 1.000 51.80211 169 LEU A C 1
ATOM 1245 O O . LEU A 1 167 ? -40.76620 23.44219 -9.08199 1.000 49.70778 169 LEU A O 1
ATOM 1250 N N . PHE A 1 168 ? -39.77851 22.71189 -7.19323 1.000 46.17711 170 PHE A N 1
ATOM 1251 C CA . PHE A 1 168 ? -38.74467 21.97861 -7.90399 1.000 46.27115 170 PHE A CA 1
ATOM 1252 C C . PHE A 1 168 ? -39.32528 20.81694 -8.70290 1.000 52.16215 170 PHE A C 1
ATOM 1253 O O . PHE A 1 168 ? -38.82265 20.50742 -9.78992 1.000 49.34753 170 PHE A O 1
ATOM 1261 N N . LYS A 1 169 ? -40.39198 20.18775 -8.20792 1.000 41.78850 171 LYS A N 1
ATOM 1262 C CA . LYS A 1 169 ? -41.06362 19.15322 -8.99189 1.000 47.81331 171 LYS A CA 1
ATOM 1263 C C . LYS A 1 169 ? -41.92566 19.75792 -10.09464 1.000 50.73818 171 LYS A C 1
ATOM 1264 O O . LYS A 1 169 ? -42.15289 19.11896 -11.13688 1.000 48.56695 171 LYS A O 1
ATOM 1266 N N . GLN A 1 170 ? -42.38454 20.99432 -9.90293 1.000 45.68519 172 GLN A N 1
ATOM 1267 C CA . GLN A 1 170 ? -43.19657 21.65002 -10.92395 1.000 47.08571 172 GLN A CA 1
ATOM 1268 C C . GLN A 1 170 ? -42.35232 22.20774 -12.06288 1.000 54.08914 172 GLN A C 1
ATOM 1269 O O . GLN A 1 170 ? -42.78784 22.20260 -13.21880 1.000 60.16993 172 GLN A O 1
ATOM 1275 N N . GLU A 1 171 ? -41.17967 22.73990 -11.73984 1.000 50.68070 173 GLU A N 1
ATOM 1276 C CA . GLU A 1 171 ? -40.19884 23.26085 -12.67718 1.000 47.35299 173 GLU A CA 1
ATOM 1277 C C . GLU A 1 171 ? -39.05484 22.26222 -12.79212 1.000 43.26362 173 GLU A C 1
ATOM 1278 O O . GLU A 1 171 ? -37.92837 22.55778 -12.37225 1.000 50.05698 173 GLU A O 1
ATOM 1284 N N . PRO A 1 172 ? -39.29148 21.07885 -13.34662 1.000 50.76082 174 PRO A N 1
ATOM 1285 C CA . PRO A 1 172 ? -38.26067 20.04457 -13.29311 1.000 56.51128 174 PRO A CA 1
ATOM 1286 C C . PRO A 1 172 ? -37.05747 20.44971 -14.12700 1.000 49.96525 174 PRO A C 1
ATOM 1287 O O . PRO A 1 172 ? -37.15191 21.26517 -15.05577 1.000 56.47719 174 PRO A O 1
ATOM 1291 N N . ASP A 1 173 ? -35.90850 19.89000 -13.75967 1.000 47.27237 175 ASP A N 1
ATOM 1292 C CA . ASP A 1 173 ? -34.63478 20.14924 -14.42081 1.000 54.55110 175 ASP A CA 1
ATOM 1293 C C . ASP A 1 173 ? -34.19644 21.60137 -14.29733 1.000 53.40375 175 ASP A C 1
ATOM 1294 O O . ASP A 1 173 ? -33.23150 22.01067 -14.95587 1.000 56.34735 175 ASP A O 1
ATOM 1299 N N . ARG A 1 174 ? -34.87123 22.40647 -13.48013 1.000 40.77665 176 ARG A N 1
ATOM 1300 C CA . ARG A 1 174 ? -34.42896 23.79387 -13.39061 1.000 44.35847 176 ARG A CA 1
ATOM 1301 C C . ARG A 1 174 ? -33.46497 24.02205 -12.22947 1.000 43.69672 176 ARG A C 1
ATOM 1302 O O . ARG A 1 174 ? -32.48159 24.75659 -12.37659 1.000 49.38839 176 ARG A O 1
ATOM 1310 N N . TRP A 1 175 ? -33.68704 23.39247 -11.08255 1.000 43.64098 177 TRP A N 1
ATOM 1311 C CA . TRP A 1 175 ? -32.91045 23.70998 -9.89617 1.000 44.46429 177 TRP A CA 1
ATOM 1312 C C . TRP A 1 175 ? -32.10814 22.49993 -9.44678 1.000 44.77887 177 TRP A C 1
ATOM 1313 O O . TRP A 1 175 ? -32.60709 21.37032 -9.42316 1.000 46.42446 177 TRP A O 1
ATOM 1324 N N . LEU A 1 176 ? -30.86096 22.73915 -9.09711 1.000 48.92786 178 LEU A N 1
ATOM 1325 C CA . LEU A 1 176 ? -30.00649 21.70162 -8.54470 1.000 47.63536 178 LEU A CA 1
ATOM 1326 C C . LEU A 1 176 ? -29.77233 22.04024 -7.07692 1.000 43.43729 178 LEU A C 1
ATOM 1327 O O . LEU A 1 176 ? -29.02629 22.97476 -6.76576 1.000 45.56273 178 LEU A O 1
ATOM 1332 N N . ILE A 1 177 ? -30.39980 21.27911 -6.18022 1.000 43.29902 179 ILE A N 1
ATOM 1333 C CA . ILE A 1 177 ? -30.33814 21.57532 -4.74980 1.000 40.32173 179 ILE A CA 1
ATOM 1334 C C . ILE A 1 177 ? -28.97761 21.13635 -4.22119 1.000 41.09687 179 ILE A C 1
ATOM 1335 O O . ILE A 1 177 ? -28.57700 19.97798 -4.38107 1.000 45.74210 179 ILE A O 1
ATOM 1340 N N . LEU A 1 178 ? -28.24809 22.07476 -3.63160 1.000 40.86874 180 LEU A N 1
ATOM 1341 C CA . LEU A 1 178 ? -26.90829 21.82031 -3.13431 1.000 45.22025 180 LEU A CA 1
ATOM 1342 C C . LEU A 1 178 ? -26.87377 21.56272 -1.62901 1.000 47.84106 180 LEU A C 1
ATOM 1343 O O . LEU A 1 178 ? -26.05574 20.75538 -1.16357 1.000 47.07806 180 LEU A O 1
ATOM 1348 N N . ARG A 1 179 ? -27.74083 22.20945 -0.86019 1.000 43.77073 181 ARG A N 1
ATOM 1349 C CA . ARG A 1 179 ? -27.75705 21.97487 0.57874 1.000 48.07222 181 ARG A CA 1
ATOM 1350 C C . ARG A 1 179 ? -29.03102 22.56784 1.14465 1.000 45.45805 181 ARG A C 1
ATOM 1351 O O . ARG A 1 179 ? -29.65740 23.44882 0.54328 1.000 43.30856 181 ARG A O 1
ATOM 1359 N N . VAL A 1 180 ? -29.41508 22.05484 2.30954 1.000 38.27009 182 VAL A N 1
ATOM 1360 C CA . VAL A 1 180 ? -30.74576 22.26866 2.85172 1.000 38.20432 182 VAL A CA 1
ATOM 1361 C C . VAL A 1 180 ? -30.61056 22.61565 4.32641 1.000 49.94896 182 VAL A C 1
ATOM 1362 O O . VAL A 1 180 ? -29.83544 21.97482 5.04696 1.000 46.51622 182 VAL A O 1
ATOM 1366 N N . ARG A 1 181 ? -31.34456 23.63944 4.76349 1.000 48.47524 183 ARG A N 1
ATOM 1367 C CA . ARG A 1 181 ? -31.32736 24.11549 6.13963 1.000 44.91539 183 ARG A CA 1
ATOM 1368 C C . ARG A 1 181 ? -32.70199 23.88538 6.75584 1.000 45.14661 183 ARG A C 1
ATOM 1369 O O . ARG A 1 181 ? -33.72398 24.23334 6.14989 1.000 40.98085 183 ARG A O 1
ATOM 1377 N N . LEU A 1 182 ? -32.72134 23.28438 7.95055 1.000 49.01423 184 LEU A N 1
ATOM 1378 C CA . LEU A 1 182 ? -33.95024 22.96451 8.66298 1.000 37.23675 184 LEU A CA 1
ATOM 1379 C C . LEU A 1 182 ? -33.87390 23.50257 10.09302 1.000 37.28935 184 LEU A C 1
ATOM 1380 O O . LEU A 1 182 ? -32.79706 23.57654 10.70243 1.000 40.86657 184 LEU A O 1
ATOM 1385 N N . ARG A 1 183 ? -35.02858 23.89669 10.61612 1.000 36.80366 185 ARG A N 1
ATOM 1386 C CA . ARG A 1 183 ? -35.14836 24.40144 11.98033 1.000 43.15317 185 ARG A CA 1
ATOM 1387 C C . ARG A 1 183 ? -35.72261 23.29176 12.85211 1.000 38.13748 185 ARG A C 1
ATOM 1388 O O . ARG A 1 183 ? -36.89561 22.92720 12.71582 1.000 36.57556 185 ARG A O 1
ATOM 1396 N N . LEU A 1 184 ? -34.88841 22.73536 13.72151 1.000 37.19720 186 LEU A N 1
ATOM 1397 C CA . LEU A 1 184 ? -35.30636 21.68772 14.63586 1.000 34.47924 186 LEU A CA 1
ATOM 1398 C C . LEU A 1 184 ? -35.43244 22.31894 16.01323 1.000 40.58322 186 LEU A C 1
ATOM 1399 O O . LEU A 1 184 ? -35.04444 23.47467 16.20967 1.000 42.86610 186 LEU A O 1
ATOM 1404 N N . THR A 1 185 ? -35.97153 21.55909 16.97082 1.000 36.74240 187 THR A N 1
ATOM 1405 C CA . THR A 1 185 ? -36.31223 22.11519 18.27693 1.000 44.37709 187 THR A CA 1
ATOM 1406 C C . THR A 1 185 ? -35.71565 21.28634 19.40240 1.000 42.73098 187 THR A C 1
ATOM 1407 O O . THR A 1 185 ? -35.23476 20.15912 19.22191 1.000 39.77328 187 THR A O 1
ATOM 1411 N N . ARG A 1 186 ? -35.80449 21.86683 20.58422 1.000 45.87929 188 ARG A N 1
ATOM 1412 C CA . ARG A 1 186 ? -35.61368 21.16752 21.83864 1.000 45.52874 188 ARG A CA 1
ATOM 1413 C C . ARG A 1 186 ? -36.79579 21.48767 22.73789 1.000 48.32276 188 ARG A C 1
ATOM 1414 O O . ARG A 1 186 ? -37.37194 22.58087 22.66074 1.000 45.27194 188 ARG A O 1
ATOM 1422 N N . ARG A 1 187 ? -37.15598 20.52519 23.58307 1.000 48.02049 189 ARG A N 1
ATOM 1423 C CA . ARG A 1 187 ? -38.11213 20.72573 24.66914 1.000 58.31172 189 ARG A CA 1
ATOM 1424 C C . ARG A 1 187 ? -39.53966 20.96684 24.18942 1.000 59.10102 189 ARG A C 1
ATOM 1425 O O . ARG A 1 187 ? -40.38291 21.42972 24.96950 1.000 53.25372 189 ARG A O 1
ATOM 1433 N N . GLU A 1 188 ? -39.85055 20.68009 22.93187 1.000 55.66538 190 GLU A N 1
ATOM 1434 C CA . GLU A 1 188 ? -41.22637 20.81434 22.48132 1.000 67.92565 190 GLU A CA 1
ATOM 1435 C C . GLU A 1 188 ? -42.05071 19.62898 22.97317 1.000 64.94838 190 GLU A C 1
ATOM 1436 O O . GLU A 1 188 ? -41.54373 18.50964 23.09441 1.000 65.77250 190 GLU A O 1
ATOM 1442 N N . ARG A 1 189 ? -43.31816 19.88682 23.28794 1.000 66.62917 191 ARG A N 1
ATOM 1443 C CA . ARG A 1 189 ? -44.23223 18.80047 23.62038 1.000 77.53499 191 ARG A CA 1
ATOM 1444 C C . ARG A 1 189 ? -44.45681 17.93788 22.38739 1.000 77.37391 191 ARG A C 1
ATOM 1445 O O . ARG A 1 189 ? -44.88220 18.44077 21.34409 1.000 75.08380 191 ARG A O 1
ATOM 1447 N N . LEU A 1 190 ? -44.14212 16.64694 22.50013 1.000 83.34760 192 LEU A N 1
ATOM 1448 C CA . LEU A 1 190 ? -44.35041 15.71826 21.39567 1.000 84.21222 192 LEU A CA 1
ATOM 1449 C C . LEU A 1 190 ? -45.84694 15.54715 21.16248 1.000 86.40366 192 LEU A C 1
ATOM 1450 O O . LEU A 1 190 ? -46.57204 15.07592 22.04716 1.000 79.03145 192 LEU A O 1
ATOM 1452 N N . HIS A 1 191 ? -46.31102 15.96059 19.98398 1.000 92.82480 193 HIS A N 1
ATOM 1453 C CA . HIS A 1 191 ? -47.71498 15.85830 19.60071 1.000 95.89222 193 HIS A CA 1
ATOM 1454 C C . HIS A 1 191 ? -47.87781 14.60065 18.75728 1.000 93.81937 193 HIS A C 1
ATOM 1455 O O . HIS A 1 191 ? -47.31534 14.50262 17.66157 1.000 95.40115 193 HIS A O 1
ATOM 1457 N N . LEU A 1 192 ? -48.65282 13.64598 19.26340 1.000 91.06946 194 LEU A N 1
ATOM 1458 C CA . LEU A 1 192 ? -48.79941 12.34308 18.62692 1.000 85.96289 194 LEU A CA 1
ATOM 1459 C C . LEU A 1 192 ? -50.27092 11.95613 18.63420 1.000 86.04684 194 LEU A C 1
ATOM 1460 O O . LEU A 1 192 ? -50.84806 11.71399 19.70057 1.000 88.39183 194 LEU A O 1
ATOM 1465 N N . ASP A 1 193 ? -50.86995 11.89269 17.44692 1.000 81.60216 195 ASP A N 1
ATOM 1466 C CA . ASP A 1 193 ? -52.26948 11.51923 17.32598 1.000 83.11557 195 ASP A CA 1
ATOM 1467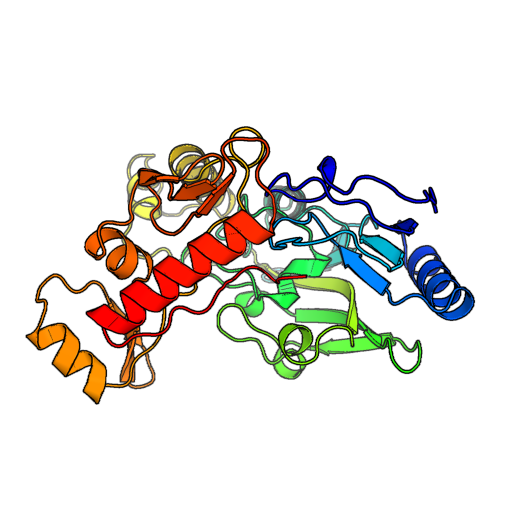 C C . ASP A 1 193 ? -52.45115 10.02844 17.60483 1.000 82.01084 195 ASP A C 1
ATOM 1468 O O . ASP A 1 193 ? -51.51419 9.22982 17.49237 1.000 84.24550 195 ASP A O 1
ATOM 1473 N N . TYR A 1 194 ? -53.67800 9.66381 17.98779 1.000 75.74001 196 TYR A N 1
ATOM 1474 C CA . TYR A 1 194 ? -54.01606 8.26802 18.23337 1.000 73.40162 196 TYR A CA 1
ATOM 1475 C C . TYR A 1 194 ? -53.60255 7.41096 17.04240 1.000 76.93498 196 TYR A C 1
ATOM 1476 O O . TYR A 1 194 ? -53.78444 7.79853 15.88584 1.000 78.32107 196 TYR A O 1
ATOM 1478 N N . GLY A 1 195 ? -53.01225 6.25757 17.33045 1.000 74.20139 197 GLY A N 1
ATOM 1479 C CA . GLY A 1 195 ? -52.44673 5.42512 16.30004 1.000 66.69264 197 GLY A CA 1
ATOM 1480 C C . GLY A 1 195 ? -51.41950 4.46106 16.85204 1.000 65.26802 197 GLY A C 1
ATOM 1481 O O . GLY A 1 195 ? -51.17772 4.39795 18.06557 1.000 59.50894 197 GLY A O 1
ATOM 1482 N N . PRO A 1 196 ? -50.77396 3.70121 15.95975 1.000 63.07857 198 PRO A N 1
ATOM 1483 C CA . PRO A 1 196 ? -49.87333 2.63671 16.43137 1.000 64.28324 198 PRO A CA 1
ATOM 1484 C C . PRO A 1 196 ? -48.61801 3.16779 17.10077 1.000 57.21938 198 PRO A C 1
ATOM 1485 O O . PRO A 1 196 ? -48.10086 2.52171 18.02228 1.000 64.82438 198 PRO A O 1
ATOM 1489 N N . VAL A 1 197 ? -48.11885 4.32612 16.66491 1.000 49.92530 199 VAL A N 1
ATOM 1490 C CA . VAL A 1 197 ? -46.94313 4.92307 17.29198 1.000 56.33067 199 VAL A CA 1
ATOM 1491 C C . VAL A 1 197 ? -47.23525 5.26125 18.74986 1.000 57.37406 199 VAL A C 1
ATOM 1492 O O . VAL A 1 197 ? -46.50784 4.85030 19.65970 1.000 54.98683 199 VAL A O 1
ATOM 1496 N N . ARG A 1 198 ? -48.30917 6.01644 18.98599 1.000 52.69474 200 ARG A N 1
ATOM 1497 C CA . ARG A 1 198 ? -48.71668 6.35119 20.34277 1.000 55.09756 200 ARG A CA 1
ATOM 1498 C C . ARG A 1 198 ? -49.00242 5.09689 21.15891 1.000 56.54575 200 ARG A C 1
ATOM 1499 O O . ARG A 1 198 ? -48.62544 5.01094 22.33650 1.000 56.33539 200 ARG A O 1
ATOM 1507 N N . GLN A 1 199 ? -49.65728 4.10745 20.54560 1.000 47.66605 201 GLN A N 1
ATOM 1508 C CA . GLN A 1 199 ? -49.96925 2.87007 21.25217 1.000 55.63005 201 GLN A CA 1
ATOM 1509 C C . GLN A 1 199 ? -48.70027 2.15564 21.69521 1.000 59.98951 201 GLN A C 1
ATOM 1510 O O . GLN A 1 199 ? -48.61814 1.66492 22.82609 1.000 55.32658 201 GLN A O 1
ATOM 1512 N N . ARG A 1 200 ? -47.69586 2.07475 20.81398 1.000 54.48717 202 ARG A N 1
ATOM 1513 C CA . ARG A 1 200 ? -46.47359 1.37233 21.19446 1.000 56.09305 202 ARG A CA 1
ATOM 1514 C C . ARG A 1 200 ? -45.74387 2.11224 22.30830 1.000 59.11079 202 ARG A C 1
ATOM 1515 O O . ARG A 1 200 ? -45.17280 1.48497 23.20523 1.000 61.78229 202 ARG A O 1
ATOM 1517 N N . LEU A 1 201 ? -45.75547 3.44663 22.27477 1.000 54.00745 203 LEU A N 1
ATOM 1518 C CA . LEU A 1 201 ? -45.07006 4.20064 23.31906 1.000 57.21688 203 LEU A CA 1
ATOM 1519 C C . LEU A 1 201 ? -45.76474 4.03323 24.66616 1.000 62.63899 203 LEU A C 1
ATOM 1520 O O . LEU A 1 201 ? -45.10637 3.95848 25.71245 1.000 62.76874 203 LEU A O 1
ATOM 1525 N N . GLU A 1 202 ? -47.09671 4.00448 24.66393 1.000 56.80517 204 GLU A N 1
ATOM 1526 C CA A GLU A 1 202 ? -47.79705 3.74453 25.90704 0.497 65.10825 204 GLU A CA 1
ATOM 1527 C CA B GLU A 1 202 ? -47.83127 3.72481 25.89321 0.503 65.12263 204 GLU A CA 1
ATOM 1528 C C . GLU A 1 202 ? -47.46647 2.35011 26.42354 1.000 65.75156 204 GLU A C 1
ATOM 1529 O O . GLU A 1 202 ? -47.27658 2.17060 27.62848 1.000 57.78850 204 GLU A O 1
ATOM 1540 N N . GLU A 1 203 ? -47.35142 1.36556 25.52390 1.000 61.59646 205 GLU A N 1
ATOM 1541 C CA . GLU A 1 203 ? -46.95914 0.02234 25.93982 1.000 67.11429 205 GLU A CA 1
ATOM 1542 C C . GLU A 1 203 ? -45.55834 0.01957 26.53327 1.000 65.04242 205 GLU A C 1
ATOM 1543 O O . GLU A 1 203 ? -45.25983 -0.77389 27.42701 1.000 64.93244 205 GLU A O 1
ATOM 1549 N N . GLU A 1 204 ? -44.67515 0.87857 26.03446 1.000 66.62652 206 GLU A N 1
ATOM 1550 C CA . GLU A 1 204 ? -43.34608 0.95845 26.62210 1.000 66.96807 206 GLU A CA 1
ATOM 1551 C C . GLU A 1 204 ? -43.32474 1.76021 27.92042 1.000 63.80240 206 GLU A C 1
ATOM 1552 O O . GLU A 1 204 ? -42.25159 1.90529 28.52211 1.000 60.68373 206 GLU A O 1
ATOM 1558 N N . GLY A 1 205 ? -44.47547 2.26597 28.37114 1.000 66.18751 207 GLY A N 1
ATOM 1559 C CA . GLY A 1 205 ? -44.53939 3.05188 29.58989 1.000 65.34063 207 GLY A CA 1
ATOM 1560 C C . GLY A 1 205 ? -44.05828 4.47652 29.44435 1.000 67.90554 207 GLY A C 1
ATOM 1561 O O . GLY A 1 205 ? -43.46781 5.02877 30.38438 1.000 64.80527 207 GLY A O 1
ATOM 1562 N N . ILE A 1 206 ? -44.30023 5.09418 28.28991 1.000 71.28458 208 ILE A N 1
ATOM 1563 C CA . ILE A 1 206 ? -43.70303 6.37332 27.92465 1.000 68.46561 208 ILE A CA 1
ATOM 1564 C C . ILE A 1 206 ? -44.83976 7.31079 27.52574 1.000 70.43937 208 ILE A C 1
ATOM 1565 O O . ILE A 1 206 ? -45.37207 7.22339 26.40793 1.000 68.70642 208 ILE A O 1
ATOM 1570 N N . ALA A 1 207 ? -45.20566 8.21806 28.43194 1.000 61.67076 209 ALA A N 1
ATOM 1571 C CA . ALA A 1 207 ? -46.27757 9.17593 28.20460 1.000 62.46941 209 ALA A CA 1
ATOM 1572 C C . ALA A 1 207 ? -45.77543 10.53738 27.74637 1.000 66.95818 209 ALA A C 1
ATOM 1573 O O . ALA A 1 207 ? -46.57976 11.34409 27.26962 1.000 67.71177 209 ALA A O 1
ATOM 1575 N N . SER A 1 208 ? -44.48092 10.81956 27.88769 1.000 69.10881 210 SER A N 1
ATOM 1576 C CA . SER A 1 208 ? -43.87141 12.05566 27.39403 1.000 63.40735 210 SER A CA 1
ATOM 1577 C C . SER A 1 208 ? -42.65896 11.68644 26.55234 1.000 63.10571 210 SER A C 1
ATOM 1578 O O . SER A 1 208 ? -41.51294 11.94379 26.93576 1.000 61.90557 210 SER A O 1
ATOM 1581 N N . PRO A 1 209 ? -42.88487 11.09297 25.38389 1.000 57.78025 211 PRO A N 1
ATOM 1582 C CA . PRO A 1 209 ? -41.77075 10.53149 24.61281 1.000 57.24143 211 PRO A CA 1
ATOM 1583 C C . PRO A 1 209 ? -40.79516 11.59179 24.13327 1.000 57.55779 211 PRO A C 1
ATOM 1584 O O . PRO A 1 209 ? -41.18247 12.68433 23.71027 1.000 51.74074 211 PRO A O 1
ATOM 1588 N N . THR A 1 210 ? -39.51726 11.24982 24.18116 1.000 48.84060 212 THR A N 1
ATOM 1589 C CA . THR A 1 210 ? -38.55728 12.07231 23.48106 1.000 43.86662 212 THR A CA 1
ATOM 1590 C C . THR A 1 210 ? -38.67589 11.83021 21.97474 1.000 48.28648 212 THR A C 1
ATOM 1591 O O . THR A 1 210 ? -39.30828 10.87181 21.51287 1.000 47.49626 212 THR A O 1
ATOM 1595 N N . ALA A 1 211 ? -38.07043 12.72798 21.20257 1.000 44.16430 213 ALA A N 1
ATOM 1596 C CA . ALA A 1 211 ? -38.00890 12.51059 19.76731 1.000 47.21612 213 ALA A CA 1
ATOM 1597 C C . ALA A 1 211 ? -37.34932 11.17057 19.46822 1.000 46.48817 213 ALA A C 1
ATOM 1598 O O . ALA A 1 211 ? -37.81689 10.41701 18.60962 1.000 41.26512 213 ALA A O 1
ATOM 1600 N N . ARG A 1 212 ? -36.29479 10.82705 20.21243 1.000 45.93469 214 ARG A N 1
ATOM 1601 C CA . ARG A 1 212 ? -35.63312 9.54557 19.98087 1.000 45.06034 214 ARG A CA 1
ATOM 1602 C C . ARG A 1 212 ? -36.58164 8.36886 20.23302 1.000 55.17703 214 ARG A C 1
ATOM 1603 O O . ARG A 1 212 ? -36.54803 7.36932 19.50319 1.000 52.30610 214 ARG A O 1
ATOM 1605 N N . ASP A 1 213 ? -37.43141 8.46022 21.26550 1.000 51.39907 215 ASP A N 1
ATOM 1606 C CA . ASP A 1 213 ? -38.39646 7.39097 21.51324 1.000 44.78448 215 ASP A CA 1
ATOM 1607 C C . ASP A 1 213 ? -39.35109 7.23658 20.33053 1.000 42.59250 215 ASP A C 1
ATOM 1608 O O . ASP A 1 213 ? -39.62545 6.11939 19.87805 1.000 40.74909 215 ASP A O 1
ATOM 1613 N N . VAL A 1 214 ? -39.89107 8.35289 19.83677 1.000 39.17205 216 VAL A N 1
ATOM 1614 C CA . VAL A 1 214 ? -40.78356 8.30001 18.68428 1.000 40.70563 216 VAL A CA 1
ATOM 1615 C C . VAL A 1 214 ? -40.06514 7.69121 17.48228 1.000 46.91706 216 VAL A C 1
ATOM 1616 O O . VAL A 1 214 ? -40.63272 6.87726 16.74178 1.000 42.12317 216 VAL A O 1
ATOM 1620 N N . SER A 1 215 ? -38.79943 8.05590 17.28267 1.000 46.68076 217 SER A N 1
ATOM 1621 C CA . SER A 1 215 ? -38.08441 7.59194 16.10176 1.000 46.68567 217 SER A CA 1
ATOM 1622 C C . SER A 1 215 ? -37.84271 6.09265 16.16985 1.000 48.48366 217 SER A C 1
ATOM 1623 O O . SER A 1 215 ? -37.91089 5.39949 15.15001 1.000 43.16991 217 SER A O 1
ATOM 1626 N N . ARG A 1 216 ? -37.55899 5.57826 17.36547 1.000 43.24595 218 ARG A N 1
ATOM 1627 C CA . ARG A 1 216 ? -37.35456 4.14387 17.54125 1.000 42.94434 218 ARG A CA 1
ATOM 1628 C C . ARG A 1 216 ? -38.62298 3.37007 17.22406 1.000 48.51560 218 ARG A C 1
ATOM 1629 O O . ARG A 1 216 ? -38.56651 2.30373 16.60054 1.000 48.00515 218 ARG A O 1
ATOM 1637 N N . VAL A 1 217 ? -39.78000 3.88745 17.64116 1.000 41.36253 219 VAL A N 1
ATOM 1638 C CA . VAL A 1 217 ? -41.03292 3.21065 17.32030 1.000 48.72336 219 VAL A CA 1
ATOM 1639 C C . VAL A 1 217 ? -41.28281 3.22397 15.80581 1.000 41.38239 219 VAL A C 1
ATOM 1640 O O . VAL A 1 217 ? -41.64480 2.20025 15.21302 1.000 41.20778 219 VAL A O 1
ATOM 1644 N N . ILE A 1 218 ? -41.09532 4.38117 15.16560 1.000 37.76009 220 ILE A N 1
ATOM 1645 C CA . ILE A 1 218 ? -41.44456 4.51679 13.74915 1.000 42.31049 220 ILE A CA 1
ATOM 1646 C C . ILE A 1 218 ? -40.51213 3.67370 12.89110 1.000 42.68958 220 ILE A C 1
ATOM 1647 O O . ILE A 1 218 ? -40.94941 3.03056 11.93007 1.000 47.03555 220 ILE A O 1
ATOM 1652 N N . CYS A 1 219 ? -39.22924 3.61574 13.25709 1.000 45.03394 221 CYS A N 1
ATOM 1653 C CA . CYS A 1 219 ? -38.31440 2.69186 12.59486 1.000 49.64095 221 CYS A CA 1
ATOM 1654 C C . CYS A 1 219 ? -38.80526 1.26263 12.71729 1.000 56.25324 221 CYS A C 1
ATOM 1655 O O . CYS A 1 219 ? -38.82280 0.51368 11.72897 1.000 47.98622 221 CYS A O 1
ATOM 1658 N N . ALA A 1 220 ? -39.19687 0.85582 13.92683 1.000 44.57342 222 ALA A N 1
ATOM 1659 C CA . ALA A 1 220 ? -39.65891 -0.51669 14.10528 1.000 48.58300 222 ALA A CA 1
ATOM 1660 C C . ALA A 1 220 ? -40.87847 -0.80170 13.23367 1.000 45.86342 222 ALA A C 1
ATOM 1661 O O . ALA A 1 220 ? -40.95027 -1.84765 12.58298 1.000 48.09616 222 ALA A O 1
ATOM 1663 N N . ILE A 1 221 ? -41.84081 0.12135 13.20078 1.000 43.73946 223 ILE A N 1
ATOM 1664 C CA . ILE A 1 221 ? -43.05940 -0.10304 12.42877 1.000 44.58185 223 ILE A CA 1
ATOM 1665 C C . ILE A 1 221 ? -42.74825 -0.15504 10.92962 1.000 49.05138 223 ILE A C 1
ATOM 1666 O O . ILE A 1 221 ? -43.26118 -1.01126 10.20007 1.000 52.54317 223 ILE A O 1
ATOM 1671 N N . ARG A 1 222 ? -41.91682 0.77191 10.45074 1.000 46.91783 224 ARG A N 1
ATOM 1672 C CA . ARG A 1 222 ? -41.55334 0.76399 9.03141 1.000 46.27642 224 ARG A CA 1
ATOM 1673 C C . ARG A 1 222 ? -40.76199 -0.48077 8.67427 1.000 48.99601 224 ARG A C 1
ATOM 1674 O O . ARG A 1 222 ? -40.95591 -1.04716 7.59314 1.000 51.59351 224 ARG A O 1
ATOM 1682 N N . ARG A 1 223 ? -39.88680 -0.95258 9.57716 1.000 44.90463 225 ARG A N 1
ATOM 1683 C CA . ARG A 1 223 ? -39.15522 -2.16787 9.24235 1.000 47.83565 225 ARG A CA 1
ATOM 1684 C C . ARG A 1 223 ? -40.06928 -3.37996 9.28264 1.000 54.63098 225 ARG A C 1
ATOM 1685 O O . ARG A 1 223 ? -39.78725 -4.38900 8.62405 1.000 61.96639 225 ARG A O 1
ATOM 1693 N N . GLU A 1 224 ? -41.17246 -3.29935 10.02731 1.000 54.44838 226 GLU A N 1
ATOM 1694 C CA . GLU A 1 224 ? -42.12680 -4.40719 10.06995 1.000 59.84161 226 GLU A CA 1
ATOM 1695 C C . GLU A 1 224 ? -43.07700 -4.38818 8.87827 1.000 60.82579 226 GLU A C 1
ATOM 1696 O O . GLU A 1 224 ? -43.50691 -5.44965 8.41590 1.000 63.39295 226 GLU A O 1
ATOM 1702 N N . LYS A 1 225 ? -43.41605 -3.20320 8.37636 1.000 55.40067 227 LYS A N 1
ATOM 1703 C CA . LYS A 1 225 ? -44.52918 -3.03198 7.45061 1.000 59.41711 227 LYS A CA 1
ATOM 1704 C C . LYS A 1 225 ? -44.10401 -2.85124 6.00029 1.000 62.19188 227 LYS A C 1
ATOM 1705 O O . LYS A 1 225 ? -44.79396 -3.34222 5.10642 1.000 65.77473 227 LYS A O 1
ATOM 1707 N N . LEU A 1 226 ? -42.97873 -2.16435 5.73663 1.000 60.49591 228 LEU A N 1
ATOM 1708 C CA . LEU A 1 226 ? -42.65456 -1.69148 4.39265 1.000 54.13620 228 LEU A CA 1
ATOM 1709 C C . LEU A 1 226 ? -41.60323 -2.57101 3.72761 1.000 57.07142 228 LEU A C 1
ATOM 1710 O O . LEU A 1 226 ? -40.54967 -2.83325 4.32455 1.000 54.87359 228 LEU A O 1
ATOM 1715 N N . PRO A 1 227 ? -41.84406 -3.02258 2.49643 1.000 57.97428 229 PRO A N 1
ATOM 1716 C CA . PRO A 1 227 ? -40.84524 -3.84186 1.79826 1.000 61.67936 229 PRO A CA 1
ATOM 1717 C C . PRO A 1 227 ? -39.51037 -3.12346 1.67822 1.000 47.22344 229 PRO A C 1
ATOM 1718 O O . PRO A 1 227 ? -39.44796 -1.93795 1.36009 1.000 50.46885 229 PRO A O 1
ATOM 1722 N N . ASP A 1 228 ? -38.45766 -3.84922 1.90079 1.000 50.14774 230 ASP A N 1
ATOM 1723 C CA . ASP A 1 228 ? -37.11900 -3.28752 1.76100 1.000 60.12503 230 ASP A CA 1
ATOM 1724 C C . ASP A 1 228 ? -36.67497 -3.39585 0.30754 1.000 58.04255 230 ASP A C 1
ATOM 1725 O O . ASP A 1 228 ? -36.71569 -4.49297 -0.26036 1.000 53.32982 230 ASP A O 1
ATOM 1730 N N . PRO A 1 229 ? -36.26440 -2.29307 -0.32365 1.000 51.39234 231 PRO A N 1
ATOM 1731 C CA . PRO A 1 229 ? -35.72548 -2.38897 -1.69201 1.000 56.96491 231 PRO A CA 1
ATOM 1732 C C . PRO A 1 229 ? -34.51192 -3.28378 -1.79103 1.000 67.48661 231 PRO A C 1
ATOM 1733 O O . PRO A 1 229 ? -34.24724 -3.83156 -2.87139 1.000 67.33441 231 PRO A O 1
ATOM 1737 N N . ALA A 1 230 ? -33.78592 -3.47157 -0.68845 1.000 67.07985 232 ALA A N 1
ATOM 1738 C CA . ALA A 1 230 ? -32.63636 -4.36422 -0.69312 1.000 77.98672 232 ALA A CA 1
ATOM 1739 C C . ALA A 1 230 ? -33.04861 -5.78719 -1.03600 1.000 77.80358 232 ALA A C 1
ATOM 1740 O O . ALA A 1 230 ? -32.30564 -6.51458 -1.70432 1.000 88.53263 232 ALA A O 1
ATOM 1742 N N . VAL A 1 231 ? -34.22667 -6.20146 -0.58539 1.000 71.55335 233 VAL A N 1
ATOM 1743 C CA . VAL A 1 231 ? -34.72536 -7.54388 -0.86206 1.000 70.44256 233 VAL A CA 1
ATOM 1744 C C . VAL A 1 231 ? -35.66848 -7.54340 -2.05133 1.000 61.35783 233 VAL A C 1
ATOM 1745 O O . VAL A 1 231 ? -35.54706 -8.36938 -2.95688 1.000 64.54899 233 VAL A O 1
ATOM 1749 N N . LEU A 1 232 ? -36.60605 -6.60329 -2.07207 1.000 57.08912 234 LEU A N 1
ATOM 1750 C CA . LEU A 1 232 ? -37.64804 -6.54491 -3.09043 1.000 65.25330 234 LEU A CA 1
ATOM 1751 C C . LEU A 1 232 ? -37.68798 -5.12542 -3.64118 1.000 61.30358 234 LEU A C 1
ATOM 1752 O O . LEU A 1 232 ? -38.07720 -4.19073 -2.93977 1.000 48.41398 234 LEU A O 1
ATOM 1757 N N . GLY A 1 233 ? -37.29057 -4.96606 -4.91033 1.000 59.45940 235 GLY A N 1
ATOM 1758 C CA . GLY A 1 233 ? -37.13781 -3.62999 -5.45844 1.000 47.92365 235 GLY A CA 1
ATOM 1759 C C . GLY A 1 233 ? -38.46021 -2.88086 -5.49554 1.000 47.49219 235 GLY A C 1
ATOM 1760 O O . GLY A 1 233 ? -39.50334 -3.44497 -5.82796 1.000 53.43924 235 GLY A O 1
ATOM 1761 N N . ASN A 1 234 ? -38.40662 -1.59475 -5.13321 1.000 44.78090 236 ASN A N 1
ATOM 176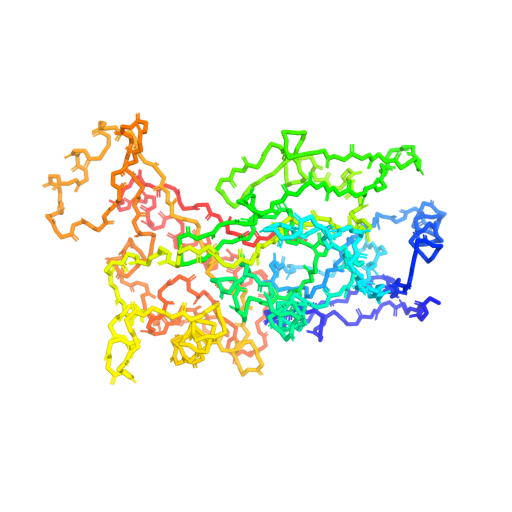2 C CA . ASN A 1 234 ? -39.58304 -0.73317 -5.07603 1.000 43.34480 236 ASN A CA 1
ATOM 1763 C C . ASN A 1 234 ? -39.13062 0.70169 -4.82889 1.000 45.73577 236 ASN A C 1
ATOM 1764 O O . ASN A 1 234 ? -37.96343 0.96594 -4.53165 1.000 48.35795 236 ASN A O 1
ATOM 1769 N N . ALA A 1 235 ? -40.07276 1.63017 -4.96794 1.000 37.88318 237 ALA A N 1
ATOM 1770 C CA . ALA A 1 235 ? -39.84788 3.03802 -4.67113 1.000 37.58448 237 ALA A CA 1
ATOM 1771 C C . ALA A 1 235 ? -40.83718 3.53182 -3.61473 1.000 42.56390 237 ALA A C 1
ATOM 1772 O O . ALA A 1 235 ? -41.29406 4.67665 -3.65309 1.000 42.54981 237 ALA A O 1
ATOM 1774 N N . GLY A 1 236 ? -41.14762 2.67923 -2.62628 1.000 49.11941 238 GLY A N 1
ATOM 1775 C CA . GLY A 1 236 ? -42.12140 3.06050 -1.61551 1.000 48.38833 238 GLY A CA 1
ATOM 1776 C C . GLY A 1 236 ? -43.52901 3.05764 -2.19382 1.000 40.34193 238 GLY A C 1
ATOM 1777 O O . GLY A 1 236 ? -43.87123 2.27275 -3.08640 1.000 37.58960 238 GLY A O 1
ATOM 1778 N N . SER A 1 237 ? -44.35411 3.96180 -1.69179 1.000 37.87929 239 SER A N 1
ATOM 1779 C CA . SER A 1 237 ? -45.72363 4.05693 -2.17479 1.000 45.74714 239 SER A CA 1
ATOM 1780 C C . SER A 1 237 ? -45.73151 4.61878 -3.59340 1.000 42.64511 239 SER A C 1
ATOM 1781 O O . SER A 1 237 ? -45.13569 5.66635 -3.86547 1.000 43.74297 239 SER A O 1
ATOM 1784 N N . PHE A 1 238 ? -46.39344 3.91963 -4.50537 1.000 38.36025 240 PHE A N 1
ATOM 1785 C CA . PHE A 1 238 ? -46.30805 4.34180 -5.89986 1.000 37.87939 240 PHE A CA 1
ATOM 1786 C C . PHE A 1 238 ? -47.29160 5.45420 -6.22483 1.000 36.82153 240 PHE A C 1
ATOM 1787 O O . PHE A 1 238 ? -47.03011 6.26346 -7.12218 1.000 45.88779 240 PHE A O 1
ATOM 1795 N N . PHE A 1 239 ? -48.40552 5.53350 -5.50610 1.000 40.13078 241 PHE A N 1
ATOM 1796 C CA . PHE A 1 239 ? -49.45720 6.49008 -5.80794 1.000 36.46711 241 PHE A CA 1
ATOM 1797 C C . PHE A 1 239 ? -49.69969 7.41424 -4.62327 1.000 43.92203 241 PHE A C 1
ATOM 1798 O O . PHE A 1 239 ? -49.55845 7.01811 -3.46168 1.000 41.52926 241 PHE A O 1
ATOM 1806 N N . LYS A 1 240 ? -50.06569 8.64868 -4.93440 1.000 45.14980 242 LYS A N 1
ATOM 1807 C CA . LYS A 1 240 ? -50.47690 9.60709 -3.93060 1.000 48.28620 242 LYS A CA 1
ATOM 1808 C C . LYS A 1 240 ? -51.93210 9.37722 -3.56377 1.000 46.90207 242 LYS A C 1
ATOM 1809 O O . LYS A 1 240 ? -52.70916 8.82739 -4.34587 1.000 51.41705 242 LYS A O 1
ATOM 1815 N N . ASN A 1 241 ? -52.28877 9.78372 -2.35615 1.000 35.83535 243 ASN A N 1
ATOM 1816 C CA . ASN A 1 241 ? -53.68460 9.77435 -1.94235 1.000 44.29282 243 ASN A CA 1
ATOM 1817 C C . ASN A 1 241 ? -54.42777 10.85956 -2.71392 1.000 49.20530 243 ASN A C 1
ATOM 1818 O O . ASN A 1 241 ? -54.08295 12.03870 -2.58457 1.000 56.45497 243 ASN A O 1
ATOM 1823 N N . PRO A 1 242 ? -55.42223 10.51799 -3.52438 1.000 53.45339 244 PRO A N 1
ATOM 1824 C CA . PRO A 1 242 ? -56.08986 11.53986 -4.33716 1.000 59.07847 244 PRO A CA 1
ATOM 1825 C C . PRO A 1 242 ? -57.12515 12.30990 -3.53341 1.000 69.75340 244 PRO A C 1
ATOM 1826 O O . PRO A 1 242 ? -57.74697 11.78693 -2.60319 1.000 67.23292 244 PRO A O 1
ATOM 1830 N N . LEU A 1 243 ? -57.29814 13.57747 -3.90364 1.000 72.13346 245 LEU A N 1
ATOM 1831 C CA . LEU A 1 243 ? -58.32766 14.43145 -3.32835 1.000 77.65682 245 LEU A CA 1
ATOM 1832 C C . LEU A 1 243 ? -59.53844 14.44836 -4.25031 1.000 83.61867 245 LEU A C 1
ATOM 1833 O O . LEU A 1 243 ? -59.40873 14.36554 -5.47307 1.000 78.27235 245 LEU A O 1
ATOM 1838 N N . VAL A 1 244 ? -60.72097 14.55423 -3.65509 1.000 87.69364 246 VAL A N 1
ATOM 1839 C CA . VAL A 1 244 ? -61.95487 14.74069 -4.40556 1.000 92.80203 246 VAL A CA 1
ATOM 1840 C C . VAL A 1 244 ? -62.73496 15.87107 -3.75476 1.000 103.34151 246 VAL A C 1
ATOM 1841 O O . VAL A 1 244 ? -62.62167 16.11271 -2.54828 1.000 109.15054 246 VAL A O 1
ATOM 1845 N N . ASP A 1 245 ? -63.52527 16.57551 -4.56172 1.000 104.57852 247 ASP A N 1
ATOM 1846 C CA . ASP A 1 245 ? -64.38290 17.60040 -3.99342 1.000 107.57764 247 ASP A CA 1
ATOM 1847 C C . ASP A 1 245 ? -65.54749 16.94712 -3.24726 1.000 108.34260 247 ASP A C 1
ATOM 1848 O O . ASP A 1 245 ? -65.72738 15.72519 -3.26499 1.000 109.05207 247 ASP A O 1
ATOM 1853 N N . ALA A 1 246 ? -66.34473 17.78046 -2.57440 1.000 105.74767 248 ALA A N 1
ATOM 1854 C CA . ALA A 1 246 ? -67.45579 17.25021 -1.79394 1.000 104.98424 248 ALA A CA 1
ATOM 1855 C C . ALA A 1 246 ? -68.48094 16.55156 -2.67823 1.000 112.95021 248 ALA A C 1
ATOM 1856 O O . ALA A 1 246 ? -69.22162 15.68203 -2.20216 1.000 115.09284 248 ALA A O 1
ATOM 1858 N N . THR A 1 247 ? -68.53569 16.90935 -3.96369 1.000 117.95488 249 THR A N 1
ATOM 1859 C CA . THR A 1 247 ? -69.49830 16.29148 -4.87159 1.000 122.97971 249 THR A CA 1
ATOM 1860 C C . THR A 1 247 ? -69.13874 14.83689 -5.14069 1.000 120.03837 249 THR A C 1
ATOM 1861 O O . THR A 1 247 ? -69.93733 13.92825 -4.88566 1.000 123.12453 249 THR A O 1
ATOM 1865 N N . GLN A 1 248 ? -67.93544 14.59839 -5.66678 1.000 114.90680 250 GLN A N 1
ATOM 1866 C CA . GLN A 1 248 ? -67.49884 13.22865 -5.91199 1.000 111.25414 250 GLN A CA 1
ATOM 1867 C C . GLN A 1 248 ? -67.43646 12.43212 -4.61383 1.000 112.48022 250 GLN A C 1
ATOM 1868 O O . GLN A 1 248 ? -67.76672 11.24004 -4.59202 1.000 114.26459 250 GLN A O 1
ATOM 1870 N N . ALA A 1 249 ? -67.03418 13.08233 -3.51751 1.000 108.67972 251 ALA A N 1
ATOM 1871 C CA . ALA A 1 249 ? -66.88554 12.38836 -2.24147 1.000 104.56618 251 ALA A CA 1
ATOM 1872 C C . ALA A 1 249 ? -68.20587 11.78224 -1.77769 1.000 109.94970 251 ALA A C 1
ATOM 1873 O O . ALA A 1 249 ? -68.26249 10.60822 -1.39272 1.000 111.52558 251 ALA A O 1
ATOM 1875 N N . GLU A 1 250 ? -69.28200 12.57172 -1.80111 1.000 112.80372 252 GLU A N 1
ATOM 1876 C CA . GLU A 1 250 ? -70.57726 12.05666 -1.36990 1.000 115.64913 252 GLU A CA 1
ATOM 1877 C C . GLU A 1 250 ? -71.08478 10.95476 -2.29505 1.000 120.97162 252 GLU A C 1
ATOM 1878 O O . GLU A 1 250 ? -71.82160 10.06531 -1.85213 1.000 122.96676 252 GLU A O 1
ATOM 1880 N N . ARG A 1 251 ? -70.70771 10.99320 -3.57539 1.000 121.65554 253 ARG A N 1
ATOM 1881 C CA . ARG A 1 251 ? -71.11648 9.93576 -4.49418 1.000 121.05625 253 ARG A CA 1
ATOM 1882 C C . ARG A 1 251 ? -70.36233 8.64514 -4.20199 1.000 114.40169 253 ARG A C 1
ATOM 1883 O O . ARG A 1 251 ? -70.96539 7.56955 -4.10211 1.000 115.59700 253 ARG A O 1
ATOM 1885 N N . LEU A 1 252 ? -69.03704 8.73771 -4.05599 1.000 104.54875 254 LEU A N 1
ATOM 1886 C CA . LEU A 1 252 ? -68.24391 7.56390 -3.70556 1.000 100.33423 254 LEU A CA 1
ATOM 1887 C C . LEU A 1 252 ? -68.66650 7.00071 -2.35547 1.000 104.66980 254 LEU A C 1
ATOM 1888 O O . LEU A 1 252 ? -68.71511 5.77850 -2.17280 1.000 105.97443 254 LEU A O 1
ATOM 1890 N N . ARG A 1 253 ? -68.98069 7.87954 -1.39747 1.000 106.44986 255 ARG A N 1
ATOM 1891 C CA . ARG A 1 253 ? -69.44939 7.42238 -0.09298 1.000 106.90203 255 ARG A CA 1
ATOM 1892 C C . ARG A 1 253 ? -70.79936 6.72682 -0.19593 1.000 118.45872 255 ARG A C 1
ATOM 1893 O O . ARG A 1 253 ? -71.07781 5.79597 0.56917 1.000 119.91834 255 ARG A O 1
ATOM 1895 N N . GLN A 1 254 ? -71.65137 7.16146 -1.12844 1.000 124.25722 256 GLN A N 1
ATOM 1896 C CA . GLN A 1 254 ? -72.92751 6.48252 -1.32609 1.000 130.56376 256 GLN A CA 1
ATOM 1897 C C . GLN A 1 254 ? -72.73733 5.11795 -1.97390 1.000 127.67209 256 GLN A C 1
ATOM 1898 O O . GLN A 1 254 ? -73.56643 4.22141 -1.78425 1.000 129.85249 256 GLN A O 1
ATOM 1900 N N . ALA A 1 255 ? -71.65768 4.94237 -2.73692 1.000 123.99571 257 ALA A N 1
ATOM 1901 C CA . ALA A 1 255 ? -71.38379 3.66702 -3.38482 1.000 124.26960 257 ALA A CA 1
ATOM 1902 C C . ALA A 1 255 ? -70.62411 2.69724 -2.48708 1.000 124.84888 257 ALA A C 1
ATOM 1903 O O . ALA A 1 255 ? -70.66775 1.48609 -2.73353 1.000 124.89959 257 ALA A O 1
ATOM 1905 N N . PHE A 1 256 ? -69.92530 3.19801 -1.45910 1.000 124.41658 258 PHE A N 1
ATOM 1906 C CA . PHE A 1 256 ? -69.13435 2.36720 -0.55508 1.000 119.78804 258 PHE A CA 1
ATOM 1907 C C . PHE A 1 256 ? -69.12988 2.96272 0.84885 1.000 118.57000 258 PHE A C 1
ATOM 1908 O O . PHE A 1 256 ? -68.52472 4.01881 1.07056 1.000 114.37857 258 PHE A O 1
ATOM 1916 N N . PRO A 1 257 ? -69.78743 2.32276 1.82065 1.000 122.71585 259 PRO A N 1
ATOM 1917 C CA . PRO A 1 257 ? -69.74406 2.85144 3.19378 1.000 123.65682 259 PRO A CA 1
ATOM 1918 C C . PRO A 1 257 ? -68.38276 2.70153 3.84523 1.000 120.93069 259 PRO A C 1
ATOM 1919 O O . PRO A 1 257 ? -67.97661 3.57467 4.62240 1.000 116.57536 259 PRO A O 1
ATOM 1923 N N . ASP A 1 258 ? -67.66427 1.62630 3.54405 1.000 122.95971 260 ASP A N 1
ATOM 1924 C CA . ASP A 1 258 ? -66.32211 1.33242 4.03784 1.000 121.50732 260 ASP A CA 1
ATOM 1925 C C . ASP A 1 258 ? -65.25403 2.22641 3.43196 1.000 121.12098 260 ASP A C 1
ATOM 1926 O O . ASP A 1 258 ? -64.06344 1.94975 3.63509 1.000 118.29360 260 ASP A O 1
ATOM 1931 N N . LEU A 1 259 ? -65.66837 3.25888 2.70199 1.000 121.10493 261 LEU A N 1
ATOM 1932 C CA . LEU A 1 259 ? -64.73999 4.15903 2.03113 1.000 115.27554 261 LEU A CA 1
ATOM 1933 C C . LEU A 1 259 ? -63.79838 4.81768 3.03377 1.000 114.84744 261 LEU A C 1
ATOM 1934 O O . LEU A 1 259 ? -64.23919 5.55839 3.91851 1.000 119.93589 261 LEU A O 1
ATOM 1939 N N . VAL A 1 260 ? -62.50139 4.55401 2.89267 1.000 109.86345 262 VAL A N 1
ATOM 1940 C CA . VAL A 1 260 ? -61.49327 5.10518 3.79393 1.000 103.70612 262 VAL A CA 1
ATOM 1941 C C . VAL A 1 260 ? -61.02031 6.43722 3.22513 1.000 95.30743 262 VAL A C 1
ATOM 1942 O O . VAL A 1 260 ? -60.32631 6.47943 2.20605 1.000 90.15172 262 VAL A O 1
ATOM 1946 N N . GLY A 1 261 ? -61.38333 7.53099 3.89532 1.000 95.48863 263 GLY A N 1
ATOM 1947 C CA . GLY A 1 261 ? -60.97393 8.85310 3.48441 1.000 95.97773 263 GLY A CA 1
ATOM 1948 C C . GLY A 1 261 ? -60.44932 9.66293 4.66432 1.000 97.97277 263 GLY A C 1
ATOM 1949 O O . GLY A 1 261 ? -60.37756 9.17573 5.79120 1.000 103.27959 263 GLY A O 1
ATOM 1950 N N . TYR A 1 262 ? -60.08252 10.89703 4.35561 1.000 94.87860 264 TYR A N 1
ATOM 1951 C CA . TYR A 1 262 ? -59.63730 11.86912 5.34339 1.000 94.49376 264 TYR A CA 1
ATOM 1952 C C . TYR A 1 262 ? -60.24148 13.22574 5.00315 1.000 100.40423 264 TYR A C 1
ATOM 1953 O O . TYR A 1 262 ? -59.93333 13.79074 3.94549 1.000 100.59776 264 TYR A O 1
ATOM 1962 N N . PRO A 1 263 ? -61.11315 13.77512 5.84740 1.000 101.52028 265 PRO A N 1
ATOM 1963 C CA . PRO A 1 263 ? -61.64784 15.11788 5.58110 1.000 102.48683 265 PRO A CA 1
ATOM 1964 C C . PRO A 1 263 ? -60.56012 16.17297 5.74007 1.000 98.74426 265 PRO A C 1
ATOM 1965 O O . PRO A 1 263 ? -59.85645 16.21072 6.75237 1.000 98.42560 265 PRO A O 1
ATOM 1969 N N . GLN A 1 264 ? -60.42244 17.02392 4.72577 1.000 94.54151 266 GLN A N 1
ATOM 1970 C CA . GLN A 1 264 ? -59.39749 18.05655 4.71385 1.000 90.79613 266 GLN A CA 1
ATOM 1971 C C . GLN A 1 264 ? -59.95128 19.36959 5.26886 1.000 91.17005 266 GLN A C 1
ATOM 1972 O O . GLN A 1 264 ? -61.16115 19.54722 5.43473 1.000 90.69773 266 GLN A O 1
ATOM 1978 N N . ALA A 1 265 ? -59.03932 20.30142 5.56431 1.000 90.78187 267 ALA A N 1
ATOM 1979 C CA . ALA A 1 265 ? -59.44622 21.58081 6.13804 1.000 98.59937 267 ALA A CA 1
ATOM 1980 C C . ALA A 1 265 ? -60.11298 22.49633 5.11747 1.000 102.35084 267 ALA A C 1
ATOM 1981 O O . ALA A 1 265 ? -60.80621 23.43943 5.51380 1.000 108.39333 267 ALA A O 1
ATOM 1983 N N . ASP A 1 266 ? -59.92527 22.24379 3.82168 1.000 101.86914 268 ASP A N 1
ATOM 1984 C CA . ASP A 1 266 ? -60.55089 23.04406 2.77613 1.000 104.83785 268 ASP A CA 1
ATOM 1985 C C . ASP A 1 266 ? -61.90211 22.49660 2.33006 1.000 106.25562 268 ASP A C 1
ATOM 1986 O O . ASP A 1 266 ? -62.53795 23.09630 1.45615 1.000 107.76537 268 ASP A O 1
ATOM 1991 N N . GLY A 1 267 ? -62.35692 21.38577 2.90781 1.000 103.52963 269 GLY A N 1
ATOM 1992 C CA . GLY A 1 267 ? -63.65561 20.82046 2.60301 1.000 104.73336 269 GLY A CA 1
ATOM 1993 C C . GLY A 1 267 ? -63.62451 19.58704 1.73267 1.000 101.05146 269 GLY A C 1
ATOM 1994 O O . GLY A 1 267 ? -64.65086 18.90682 1.62244 1.000 104.33610 269 GLY A O 1
ATOM 1995 N N . ARG A 1 268 ? -62.49299 19.27593 1.11438 1.000 93.70227 270 ARG A N 1
ATOM 1996 C CA . ARG A 1 268 ? -62.36615 18.10873 0.25728 1.000 92.35859 270 ARG A CA 1
ATOM 1997 C C . ARG A 1 268 ? -62.00562 16.88507 1.08735 1.000 95.25462 270 ARG A C 1
ATOM 1998 O O . ARG A 1 268 ? -61.59842 16.99010 2.24896 1.000 98.79465 270 ARG A O 1
ATOM 2006 N N . LEU A 1 269 ? -62.16542 15.71128 0.48193 1.000 91.22477 271 LEU A N 1
ATOM 2007 C CA . LEU A 1 269 ? -61.81149 14.46271 1.14227 1.000 88.59717 271 LEU A CA 1
ATOM 2008 C C . LEU A 1 269 ? -60.66522 13.81588 0.38402 1.000 84.82845 271 LEU A C 1
ATOM 2009 O O . LEU A 1 269 ? -60.78089 13.55590 -0.81861 1.000 78.21216 271 LEU A O 1
ATOM 2014 N N . LYS A 1 270 ? -59.55688 13.58916 1.08320 1.000 80.60401 272 LYS A N 1
ATOM 2015 C CA . LYS A 1 270 ? -58.44650 12.83048 0.53759 1.000 74.66642 272 LYS A CA 1
ATOM 2016 C C . LYS A 1 270 ? -58.72922 11.34273 0.71430 1.000 76.04338 272 LYS A C 1
ATOM 2017 O O . LYS A 1 270 ? -58.92269 10.87261 1.84181 1.000 74.38265 272 LYS A O 1
ATOM 2023 N N . LEU A 1 271 ? -58.78730 10.61356 -0.40019 1.000 74.20771 273 LEU A N 1
ATOM 2024 C CA . LEU A 1 271 ? -59.06119 9.18311 -0.37317 1.000 69.34746 273 LEU A CA 1
ATOM 2025 C C . LEU A 1 271 ? -57.79428 8.38631 -0.09468 1.000 62.26532 273 LEU A C 1
ATOM 2026 O O . LEU A 1 271 ? -56.68986 8.77790 -0.48050 1.000 66.35244 273 LEU A O 1
ATOM 2031 N N . ALA A 1 272 ? -57.96383 7.24746 0.57068 1.000 54.76950 274 ALA A N 1
ATOM 2032 C CA . ALA A 1 272 ? -56.84267 6.35189 0.85633 1.000 59.02012 274 ALA A CA 1
ATOM 2033 C C . ALA A 1 272 ? -56.55349 5.52750 -0.39359 1.000 64.39872 274 ALA A C 1
ATOM 2034 O O . ALA A 1 272 ? -57.27115 4.57257 -0.70383 1.000 68.37362 274 ALA A O 1
ATOM 2036 N N . ALA A 1 273 ? -55.49478 5.89674 -1.12281 1.000 61.32000 275 ALA A N 1
ATOM 2037 C CA . ALA A 1 273 ? -55.22819 5.25150 -2.40584 1.000 56.46815 275 ALA A CA 1
ATOM 2038 C C . ALA A 1 273 ? -54.98426 3.75433 -2.24223 1.000 57.64708 275 ALA A C 1
ATOM 2039 O O . ALA A 1 273 ? -55.33959 2.96903 -3.12516 1.000 53.66367 275 ALA A O 1
ATOM 2041 N N . GLY A 1 274 ? -54.41299 3.33045 -1.11465 1.000 53.76014 276 GLY A N 1
ATOM 2042 C CA . GLY A 1 274 ? -54.22723 1.90657 -0.90533 1.000 49.07684 276 GLY A CA 1
ATOM 2043 C C . GLY A 1 274 ? -55.54072 1.16400 -0.79195 1.000 57.03524 276 GLY A C 1
ATOM 2044 O O . GLY A 1 274 ? -55.62799 -0.01438 -1.14828 1.000 58.99957 276 GLY A O 1
ATOM 2045 N N . TRP A 1 275 ? -56.58010 1.83596 -0.29587 1.000 64.52670 277 TRP A N 1
ATOM 2046 C CA . TRP A 1 275 ? -57.89273 1.20577 -0.23572 1.000 70.39613 277 TRP A CA 1
ATOM 2047 C C . TRP A 1 275 ? -58.49907 1.07487 -1.62883 1.000 69.72698 277 TRP A C 1
ATOM 2048 O O . TRP A 1 275 ? -59.06091 0.02780 -1.97290 1.000 76.62280 277 TRP A O 1
ATOM 2059 N N . LEU A 1 276 ? -58.39153 2.12757 -2.44317 1.000 65.21055 278 LEU A N 1
ATOM 2060 C CA . LEU A 1 276 ? -58.83462 2.04132 -3.83107 1.000 65.97691 278 LEU A CA 1
ATOM 2061 C C . LEU A 1 276 ? -58.16310 0.87667 -4.54644 1.000 58.96530 278 LEU A C 1
ATOM 2062 O O . LEU A 1 276 ? -58.81821 0.11803 -5.27001 1.000 63.62607 278 LEU A O 1
ATOM 2067 N N . ILE A 1 277 ? -56.86170 0.70109 -4.32146 1.000 53.70493 279 ILE A N 1
ATOM 2068 C CA . ILE A 1 277 ? -56.10519 -0.34471 -4.99989 1.000 53.08207 279 ILE A CA 1
ATOM 2069 C C . ILE A 1 277 ? -56.46773 -1.71515 -4.44682 1.000 61.83003 279 ILE A C 1
ATOM 2070 O O . ILE A 1 277 ? -56.72013 -2.66239 -5.20287 1.000 68.29431 279 ILE A O 1
ATOM 2075 N N . ASP A 1 278 ? -56.48537 -1.83968 -3.11630 1.000 65.69228 280 ASP A N 1
ATOM 2076 C CA . ASP A 1 278 ? -56.91121 -3.08094 -2.47951 1.000 67.68948 280 ASP A CA 1
ATOM 2077 C C . ASP A 1 278 ? -58.30648 -3.47600 -2.93832 1.000 74.26696 280 ASP A C 1
ATOM 2078 O O . ASP A 1 278 ? -58.53031 -4.61281 -3.37873 1.000 74.29093 280 ASP A O 1
ATOM 2083 N N . LYS A 1 279 ? -59.26462 -2.54939 -2.84454 1.000 72.46720 281 LYS A N 1
ATOM 2084 C CA . LYS A 1 279 ? -60.61667 -2.89919 -3.25518 1.000 80.84184 281 LYS A CA 1
ATOM 2085 C C . LYS A 1 279 ? -60.74521 -3.03535 -4.76066 1.000 84.34168 281 LYS A C 1
ATOM 2086 O O . LYS A 1 279 ? -61.74146 -3.59022 -5.22997 1.000 90.27382 281 LYS A O 1
ATOM 2092 N N . GLY A 1 280 ? -59.75901 -2.57100 -5.52439 1.000 82.78485 282 GLY A N 1
ATOM 2093 C CA . GLY A 1 280 ? -59.69217 -2.95072 -6.91957 1.000 83.36684 282 GLY A CA 1
ATOM 2094 C C . GLY A 1 280 ? -59.29926 -4.39459 -7.14795 1.000 81.12903 282 GLY A C 1
ATOM 2095 O O . GLY A 1 280 ? -59.33251 -4.85486 -8.29450 1.000 84.30980 282 GLY A O 1
ATOM 2096 N N . GLY A 1 281 ? -58.93973 -5.11723 -6.09018 1.000 75.22841 283 GLY A N 1
ATOM 2097 C CA . GLY A 1 281 ? -58.45578 -6.47314 -6.23839 1.000 76.95428 283 GLY A CA 1
ATOM 2098 C C . GLY A 1 281 ? -57.00782 -6.57140 -6.65077 1.000 74.22070 283 GLY A C 1
ATOM 2099 O O . GLY A 1 281 ? -56.58260 -7.62578 -7.13857 1.000 70.66228 283 GLY A O 1
ATOM 2100 N N . TRP A 1 282 ? -56.23169 -5.50049 -6.45963 1.000 70.53443 284 TRP A N 1
ATOM 2101 C CA . TRP A 1 282 ? -54.85267 -5.43964 -6.92298 1.000 63.50798 284 TRP A CA 1
ATOM 2102 C C . TRP A 1 282 ? -53.84135 -5.93711 -5.90053 1.000 71.49353 284 TRP A C 1
ATOM 2103 O O . TRP A 1 282 ? -52.69486 -6.21946 -6.27744 1.000 68.04716 284 TRP A O 1
ATOM 2114 N N . LYS A 1 283 ? -54.22982 -6.04898 -4.62885 1.000 69.35545 285 LYS A N 1
ATOM 2115 C CA . LYS A 1 283 ? -53.26893 -6.37067 -3.58376 1.000 69.28722 285 LYS A CA 1
ATOM 2116 C C . LYS A 1 283 ? -52.66795 -7.74438 -3.83688 1.000 68.83198 285 LYS A C 1
ATOM 2117 O O . LYS A 1 283 ? -53.38914 -8.72676 -4.03074 1.000 70.22100 285 LYS A O 1
ATOM 2123 N N . GLY A 1 284 ? -51.34039 -7.81216 -3.84278 1.000 63.89363 286 GLY A N 1
ATOM 2124 C CA . GLY A 1 284 ? -50.67013 -9.06767 -4.08952 1.000 62.12209 286 GLY A CA 1
ATOM 2125 C C . GLY A 1 284 ? -50.61049 -9.48925 -5.54535 1.000 68.03096 286 GLY A C 1
ATOM 2126 O O . GLY A 1 284 ? -50.03637 -10.54451 -5.83375 1.000 67.23407 286 GLY A O 1
ATOM 2127 N N . PHE A 1 285 ? -51.17574 -8.70200 -6.46591 1.000 65.13735 287 PHE A N 1
ATOM 2128 C CA . PHE A 1 285 ? -51.14816 -9.04336 -7.88793 1.000 68.93587 287 PHE A CA 1
ATOM 2129 C C . PHE A 1 285 ? -49.71511 -9.23235 -8.36292 1.000 73.88630 287 PHE A C 1
ATOM 2130 O O . PHE A 1 285 ? -48.80746 -8.51246 -7.94277 1.000 77.86152 287 PHE A O 1
ATOM 2138 N N . ARG A 1 286 ? -49.50847 -10.21312 -9.23757 1.000 80.91422 288 ARG A N 1
ATOM 2139 C CA . ARG A 1 286 ? -48.21283 -10.40707 -9.86662 1.000 78.05998 288 ARG A CA 1
ATOM 2140 C C . ARG A 1 286 ? -48.39061 -10.64472 -11.35811 1.000 86.76838 288 ARG A C 1
ATOM 2141 O O . ARG A 1 286 ? -49.37145 -11.24791 -11.80056 1.000 90.55637 288 ARG A O 1
ATOM 2149 N N . ASP A 1 287 ? -47.42849 -10.14828 -12.13321 1.000 85.16567 289 ASP A N 1
ATOM 2150 C CA . ASP A 1 287 ? -47.38016 -10.41887 -13.56901 1.000 80.72544 289 ASP A CA 1
ATOM 2151 C C . ASP A 1 287 ? -45.89767 -10.48189 -13.94727 1.000 71.90342 289 ASP A C 1
ATOM 2152 O O . ASP A 1 287 ? -45.25351 -9.45531 -14.17037 1.000 65.83705 289 ASP A O 1
ATOM 2157 N N . GLY A 1 288 ? -45.37229 -11.69942 -13.99552 1.000 77.03599 290 GLY A N 1
ATOM 2158 C CA . GLY A 1 288 ? -43.97405 -11.91070 -14.27046 1.000 80.78288 290 GLY A CA 1
ATOM 2159 C C . GLY A 1 288 ? -43.09860 -11.31650 -13.18939 1.000 82.68463 290 GLY A C 1
ATOM 2160 O O . GLY A 1 288 ? -43.20134 -11.66356 -12.00772 1.000 82.80653 290 GLY A O 1
ATOM 2161 N N . PRO A 1 289 ? -42.22905 -10.38417 -13.57577 1.000 75.09199 291 PRO A N 1
ATOM 2162 C CA . PRO A 1 289 ? -41.26514 -9.81314 -12.63120 1.000 71.26435 291 PRO A CA 1
ATOM 2163 C C . PRO A 1 289 ? -41.76756 -8.60695 -11.85435 1.000 68.14752 291 PRO A C 1
ATOM 2164 O O . PRO A 1 289 ? -41.03957 -8.12393 -10.98131 1.000 71.58880 291 PRO A O 1
ATOM 2168 N N . VAL A 1 290 ? -42.96297 -8.09834 -12.15752 1.000 66.38555 292 VAL A N 1
ATOM 2169 C CA . VAL A 1 290 ? -43.54390 -6.97108 -11.44178 1.000 61.84461 292 VAL A CA 1
ATOM 2170 C C . VAL A 1 290 ? -44.77140 -7.45157 -10.67699 1.000 55.22721 292 VAL A C 1
ATOM 2171 O O . VAL A 1 290 ? -45.34045 -8.50952 -10.96115 1.000 68.34954 292 VAL A O 1
ATOM 2175 N N . GLY A 1 291 ? -45.17690 -6.65561 -9.69642 1.000 52.23653 293 GLY A N 1
ATOM 2176 C CA . GLY A 1 291 ? -46.34978 -6.99933 -8.91596 1.000 65.33477 293 GLY A CA 1
ATOM 2177 C C . GLY A 1 291 ? -46.70896 -5.88049 -7.96613 1.000 59.33397 293 GLY A C 1
ATOM 2178 O O . GLY A 1 291 ? -46.05887 -4.83320 -7.92983 1.000 56.87172 293 GLY A O 1
ATOM 2179 N N . VAL A 1 292 ? -47.77347 -6.11717 -7.19894 1.000 57.66456 294 VAL A N 1
ATOM 2180 C CA . VAL A 1 292 ? -48.16262 -5.26084 -6.08279 1.000 53.27892 294 VAL A CA 1
ATOM 2181 C C . VAL A 1 292 ? -47.92180 -6.03965 -4.80106 1.000 60.33270 294 VAL A C 1
ATOM 2182 O O . VAL A 1 292 ? -48.18878 -7.24507 -4.74167 1.000 64.17770 294 VAL A O 1
ATOM 2186 N N . HIS A 1 293 ? -47.41253 -5.35731 -3.77839 1.000 58.87582 295 HIS A N 1
ATOM 2187 C CA . HIS A 1 293 ? -47.08847 -6.04176 -2.53747 1.000 60.81996 295 HIS A CA 1
ATOM 2188 C C . HIS A 1 293 ? -48.33348 -6.67446 -1.92984 1.000 62.51348 295 HIS A C 1
ATOM 2189 O O . HIS A 1 293 ? -49.43327 -6.12133 -2.00209 1.000 68.73890 295 HIS A O 1
ATOM 2196 N N . ALA A 1 294 ? -48.15592 -7.84680 -1.32521 1.000 65.89840 296 ALA A N 1
ATOM 2197 C CA . ALA A 1 294 ? -49.30375 -8.57822 -0.81112 1.000 68.39939 296 ALA A CA 1
ATOM 2198 C C . ALA A 1 294 ? -49.93335 -7.90653 0.40515 1.000 64.59054 296 ALA A C 1
ATOM 2199 O O . ALA A 1 294 ? -51.05124 -8.27091 0.78828 1.000 70.73382 296 ALA A O 1
ATOM 2201 N N . GLN A 1 295 ? -49.26956 -6.93873 1.00479 1.000 58.44901 297 GLN A N 1
ATOM 2202 C CA . GLN A 1 295 ? -49.90034 -6.26893 2.13686 1.000 65.32447 297 GLN A CA 1
ATOM 2203 C C . GLN A 1 295 ? -49.93775 -4.75672 1.98971 1.000 62.30581 297 GLN A C 1
ATOM 2204 O O . GLN A 1 295 ? -50.96332 -4.14208 2.29512 1.000 69.13012 297 GLN A O 1
ATOM 2210 N N . GLN A 1 296 ? -48.85263 -4.14022 1.53068 1.000 51.93459 298 GLN A N 1
ATOM 2211 C CA . GLN A 1 296 ? -48.83756 -2.70731 1.24805 1.000 49.48950 298 GLN A CA 1
ATOM 2212 C C . GLN A 1 296 ? -49.29327 -2.51514 -0.19456 1.000 52.81873 298 GLN A C 1
ATOM 2213 O O . GLN A 1 296 ? -48.49284 -2.52854 -1.13000 1.000 52.84938 298 GLN A O 1
ATOM 2219 N N . ALA A 1 297 ? -50.60283 -2.32280 -0.37205 1.000 53.68201 299 ALA A N 1
ATOM 2220 C CA . ALA A 1 297 ? -51.18350 -2.20964 -1.70236 1.000 61.98964 299 ALA A CA 1
ATOM 2221 C C . ALA A 1 297 ? -50.69468 -0.99384 -2.47060 1.000 58.97886 299 ALA A C 1
ATOM 2222 O O . ALA A 1 297 ? -50.97189 -0.90440 -3.66310 1.000 57.09143 299 ALA A O 1
ATOM 2224 N N . LEU A 1 298 ? -50.00496 -0.04913 -1.83852 1.000 53.40713 300 LEU A N 1
ATOM 2225 C CA . LEU A 1 298 ? -49.47276 1.06874 -2.60636 1.000 49.93526 300 LEU A CA 1
ATOM 2226 C C . LEU A 1 298 ? -48.12682 0.76794 -3.23995 1.000 51.86235 300 LEU A C 1
ATOM 2227 O O . LEU A 1 298 ? -47.70507 1.50504 -4.13914 1.000 51.00761 300 LEU A O 1
ATOM 2232 N N . VAL A 1 299 ? -47.47245 -0.30795 -2.82928 1.000 44.37169 301 VAL A N 1
ATOM 2233 C CA . VAL A 1 299 ? -46.07895 -0.56308 -3.16199 1.000 46.06039 301 VAL A CA 1
ATOM 2234 C C . VAL A 1 299 ? -46.04844 -1.51552 -4.35088 1.000 45.54750 301 VAL A C 1
ATOM 2235 O O . VAL A 1 299 ? -46.19983 -2.73439 -4.20394 1.000 50.40433 301 VAL A O 1
ATOM 2239 N N . LEU A 1 300 ? -45.86098 -0.94671 -5.54147 1.000 42.19558 302 LEU A N 1
ATOM 2240 C CA . LEU A 1 300 ? -45.48536 -1.72832 -6.71015 1.000 49.76238 302 LEU A CA 1
ATOM 2241 C C . LEU A 1 300 ? -44.06484 -2.25758 -6.52889 1.000 41.37535 302 LEU A C 1
ATOM 2242 O O . LEU A 1 300 ? -43.20179 -1.57595 -5.96687 1.000 45.96428 302 LEU A O 1
ATOM 2247 N N . VAL A 1 301 ? -43.80577 -3.46972 -7.01385 1.000 43.74353 303 VAL A N 1
ATOM 2248 C CA . VAL A 1 301 ? -42.55613 -4.13866 -6.67853 1.000 52.41131 303 VAL A CA 1
ATOM 2249 C C . VAL A 1 301 ? -41.95885 -4.79999 -7.91115 1.000 56.46726 303 VAL A C 1
ATOM 2250 O O . VAL A 1 301 ? -42.66396 -5.18929 -8.84771 1.000 55.52062 303 VAL A O 1
ATOM 2254 N N . ASN A 1 302 ? -40.63896 -4.93318 -7.88201 1.000 56.88242 304 ASN A N 1
ATOM 2255 C CA . ASN A 1 302 ? -39.85445 -5.66844 -8.86346 1.000 56.35844 304 ASN A CA 1
ATOM 2256 C C . ASN A 1 302 ? -39.36330 -6.93422 -8.16818 1.000 61.47734 304 ASN A C 1
ATOM 2257 O O . ASN A 1 302 ? -38.44012 -6.88636 -7.35030 1.000 67.75013 304 ASN A O 1
ATOM 2262 N N . HIS A 1 303 ? -39.98541 -8.06952 -8.49525 1.000 64.96568 305 HIS A N 1
ATOM 2263 C CA . HIS A 1 303 ? -39.58274 -9.36220 -7.95976 1.000 64.25538 305 HIS A CA 1
ATOM 2264 C C . HIS A 1 303 ? -38.22148 -9.81831 -8.47272 1.000 69.55340 305 HIS A C 1
ATOM 2265 O O . HIS A 1 303 ? -37.74786 -10.87577 -8.04907 1.000 69.30191 305 HIS A O 1
ATOM 2272 N N . GLY A 1 304 ? -37.58238 -9.05750 -9.35902 1.000 66.65745 306 GLY A N 1
ATOM 2273 C CA . GLY A 1 304 ? -36.30543 -9.45311 -9.92078 1.000 72.03433 306 GLY A CA 1
ATOM 2274 C C . GLY A 1 304 ? -36.30704 -9.49094 -11.43668 1.000 79.40992 306 GLY A C 1
ATOM 2275 O O . GLY A 1 304 ? -37.06746 -10.25210 -12.04273 1.000 84.34039 306 GLY A O 1
ATOM 2276 N N . GLY A 1 305 ? -35.46349 -8.66776 -12.06026 1.000 75.84264 307 GLY A N 1
ATOM 2277 C CA . GLY A 1 305 ? -35.29505 -8.66872 -13.49394 1.000 69.84899 307 GLY A CA 1
ATOM 2278 C C . GLY A 1 305 ? -36.25709 -7.79375 -14.26635 1.000 77.17575 307 GLY A C 1
ATOM 2279 O O . GLY A 1 305 ? -36.17669 -7.75827 -15.49721 1.000 81.23355 307 GLY A O 1
ATOM 2280 N N . ALA A 1 306 ? -37.14760 -7.07179 -13.59424 1.000 75.17795 308 ALA A N 1
ATOM 2281 C CA . ALA A 1 306 ? -38.15071 -6.28964 -14.30329 1.000 75.16776 308 ALA A CA 1
ATOM 2282 C C . ALA A 1 306 ? -37.53006 -5.08125 -15.00056 1.000 71.39222 308 ALA A C 1
ATOM 2283 O O . ALA A 1 306 ? -36.53705 -4.51186 -14.54343 1.000 72.04523 308 ALA A O 1
ATOM 2285 N N . THR A 1 307 ? -38.12838 -4.69371 -16.12162 1.000 67.76730 309 THR A N 1
ATOM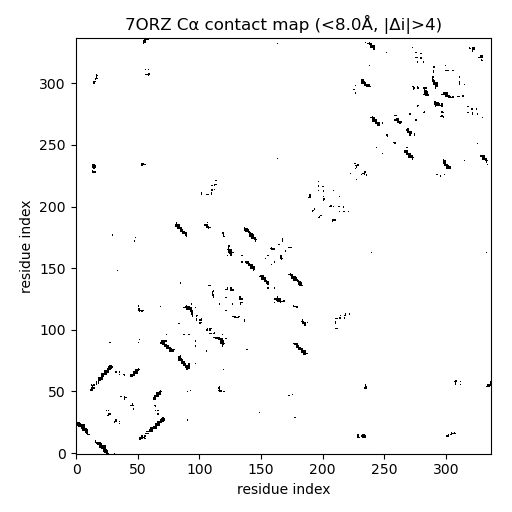 2286 C CA . THR A 1 307 ? -37.82418 -3.41496 -16.74149 1.000 61.99015 309 THR A CA 1
ATOM 2287 C C . THR A 1 307 ? -38.70806 -2.33889 -16.13059 1.000 59.94750 309 THR A C 1
ATOM 2288 O O . THR A 1 307 ? -39.78849 -2.61097 -15.60483 1.000 64.31390 309 THR A O 1
ATOM 2292 N N . GLY A 1 308 ? -38.23890 -1.09780 -16.20534 1.000 56.21706 310 GLY A N 1
ATOM 2293 C CA . GLY A 1 308 ? -39.07443 0.00229 -15.77757 1.000 54.91069 310 GLY A CA 1
ATOM 2294 C C . GLY A 1 308 ? -40.34788 0.11945 -16.58938 1.000 57.68535 310 GLY A C 1
ATOM 2295 O O . GLY A 1 308 ? -41.38300 0.55130 -16.07038 1.000 54.23475 310 GLY A O 1
ATOM 2296 N N . ALA A 1 309 ? -40.29323 -0.25330 -17.87272 1.000 57.40089 311 ALA A N 1
ATOM 2297 C CA . ALA A 1 309 ? -41.49613 -0.22512 -18.69482 1.000 55.80916 311 ALA A CA 1
ATOM 2298 C C . ALA A 1 309 ? -42.53872 -1.19696 -18.16230 1.000 52.31476 311 ALA A C 1
ATOM 2299 O O . ALA A 1 309 ? -43.72713 -0.86753 -18.09753 1.000 56.74158 311 ALA A O 1
ATOM 2301 N N . GLN A 1 310 ? -42.11136 -2.39192 -17.75126 1.000 55.06664 312 GLN A N 1
ATOM 2302 C CA . GLN A 1 310 ? -43.03394 -3.30557 -17.08732 1.000 54.54754 312 GLN A CA 1
ATOM 2303 C C . GLN A 1 310 ? -43.63544 -2.68117 -15.82549 1.000 56.48907 312 GLN A C 1
ATOM 2304 O O . GLN A 1 310 ? -44.83096 -2.84502 -15.55372 1.000 55.34311 312 GLN A O 1
ATOM 2310 N N . VAL A 1 311 ? -42.84159 -1.94847 -15.04361 1.000 51.17055 313 VAL A N 1
ATOM 2311 C CA . VAL A 1 311 ? -43.41691 -1.32078 -13.85817 1.000 53.67122 313 VAL A CA 1
ATOM 2312 C C . VAL A 1 311 ? -44.43037 -0.26387 -14.27169 1.000 49.55968 313 VAL A C 1
ATOM 2313 O O . VAL A 1 311 ? -45.56455 -0.23873 -13.77885 1.000 47.65914 313 VAL A O 1
ATOM 2317 N N . ARG A 1 312 ? -44.03394 0.61201 -15.19964 1.000 53.60646 314 ARG A N 1
ATOM 2318 C CA . ARG A 1 312 ? -44.90929 1.68687 -15.65832 1.000 54.48915 314 ARG A CA 1
ATOM 2319 C C . ARG A 1 312 ? -46.19810 1.13426 -16.24089 1.000 50.46235 314 ARG A C 1
ATOM 2320 O O . ARG A 1 312 ? -47.27786 1.69667 -16.02468 1.000 47.99056 314 ARG A O 1
ATOM 2328 N N . ALA A 1 313 ? -46.10497 0.02556 -16.97205 1.000 53.86702 315 ALA A N 1
ATOM 2329 C CA . ALA A 1 313 ? -47.29696 -0.55405 -17.57715 1.000 59.54035 315 ALA A CA 1
ATOM 2330 C C . ALA A 1 313 ? -48.23513 -1.09918 -16.51020 1.000 60.21381 315 ALA A C 1
ATOM 2331 O O . ALA A 1 313 ? -49.46195 -0.98829 -16.63843 1.000 54.29296 315 ALA A O 1
ATOM 2333 N N . LEU A 1 314 ? -47.67975 -1.70320 -15.45565 1.000 56.42261 316 LEU A N 1
ATOM 2334 C CA . LEU A 1 314 ? -48.52059 -2.15859 -14.35365 1.000 59.83531 316 LEU A CA 1
ATOM 2335 C C . LEU A 1 314 ? -49.17119 -0.97778 -13.65414 1.000 50.45160 316 LEU A C 1
ATOM 2336 O O . LEU A 1 314 ? -50.36838 -1.00775 -13.34751 1.000 59.25207 316 LEU A O 1
ATOM 2341 N N . ALA A 1 315 ? -48.38735 0.06933 -13.37812 1.000 50.24554 317 ALA A N 1
ATOM 2342 C CA . ALA A 1 315 ? -48.94397 1.28658 -12.79613 1.000 46.55608 317 ALA A CA 1
ATOM 2343 C C . ALA A 1 315 ? -50.07596 1.83614 -13.65632 1.000 55.23105 317 ALA A C 1
ATOM 2344 O O . ALA A 1 315 ? -51.09651 2.30769 -13.13574 1.000 51.03514 317 ALA A O 1
ATOM 2346 N N . GLU A 1 316 ? -49.92730 1.75611 -14.98497 1.000 55.68840 318 GLU A N 1
ATOM 2347 C CA . GLU A 1 316 ? -50.95117 2.30110 -15.86313 1.000 46.66326 318 GLU A CA 1
ATOM 2348 C C . GLU A 1 316 ? -52.21892 1.46108 -15.81800 1.000 50.59895 318 GLU A C 1
ATOM 2349 O O . GLU A 1 316 ? -53.32744 2.00428 -15.83911 1.000 50.65213 318 GLU A O 1
ATOM 2355 N N . ARG A 1 317 ? -52.07818 0.13708 -15.74243 1.000 52.93015 319 AR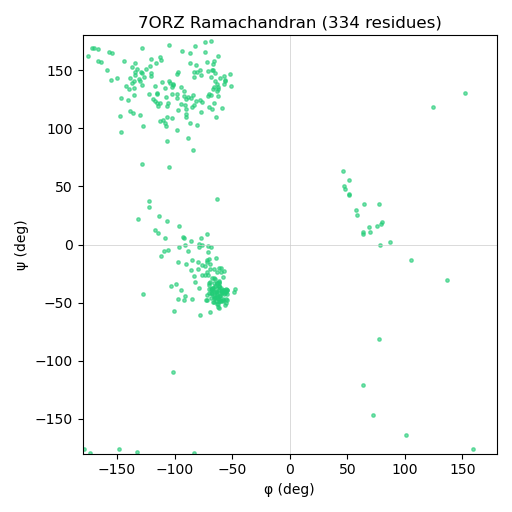G A N 1
ATOM 2356 C CA . ARG A 1 317 ? -53.25472 -0.71118 -15.63169 1.000 57.32680 319 ARG A CA 1
ATOM 2357 C C . ARG A 1 317 ? -54.01869 -0.43775 -14.34112 1.000 63.47617 319 ARG A C 1
ATOM 2358 O O . ARG A 1 317 ? -55.25531 -0.37873 -14.34627 1.000 62.49272 319 ARG A O 1
ATOM 2366 N N . ILE A 1 318 ? -53.30569 -0.28220 -13.21974 1.000 61.75402 320 ILE A N 1
ATOM 2367 C CA . ILE A 1 318 ? -53.97428 0.04551 -11.95956 1.000 53.64091 320 ILE A CA 1
ATOM 2368 C C . ILE A 1 318 ? -54.64821 1.40730 -12.06742 1.000 50.33269 320 ILE A C 1
ATOM 2369 O O . ILE A 1 318 ? -55.80907 1.57539 -11.67972 1.000 54.79337 320 ILE A O 1
ATOM 2374 N N . GLN A 1 319 ? -53.93482 2.39040 -12.62313 1.000 47.71190 321 GLN A N 1
ATOM 2375 C CA . GLN A 1 319 ? -54.52330 3.71504 -12.79667 1.000 48.10265 321 GLN A CA 1
ATOM 2376 C C . GLN A 1 319 ? -55.78980 3.63721 -13.62852 1.000 58.90282 321 GLN A C 1
ATOM 2377 O O . GLN A 1 319 ? -56.82988 4.19183 -13.25574 1.000 65.75012 321 GLN A O 1
ATOM 2383 N N . GLU A 1 320 ? -55.71934 2.94880 -14.76780 1.000 63.16268 322 GLU A N 1
ATOM 2384 C CA . GLU A 1 320 ? -56.88308 2.85380 -15.63781 1.000 60.61108 322 GLU A CA 1
ATOM 2385 C C . GLU A 1 320 ? -58.00906 2.09686 -14.94988 1.000 66.03826 322 GLU A C 1
ATOM 2386 O O . GLU A 1 320 ? -59.17630 2.49422 -15.03491 1.000 71.90185 322 GLU A O 1
ATOM 2388 N N . ASP A 1 321 ? -57.67584 1.01809 -14.24196 1.000 58.85113 323 ASP A N 1
ATOM 2389 C CA . ASP A 1 321 ? -58.70015 0.24949 -13.54452 1.000 70.69303 323 ASP A CA 1
ATOM 2390 C C . ASP A 1 321 ? -59.39021 1.09183 -12.47240 1.000 72.68395 323 ASP A C 1
ATOM 2391 O O . ASP A 1 321 ? -60.62244 1.09524 -12.36456 1.000 71.73803 323 ASP A O 1
ATOM 2396 N N . VAL A 1 322 ? -58.60904 1.81932 -11.67080 1.000 63.88351 324 VAL A N 1
ATOM 2397 C CA . VAL A 1 322 ? -59.19764 2.64744 -10.62208 1.000 66.90737 324 VAL A CA 1
ATOM 2398 C C . VAL A 1 322 ? -59.99647 3.79448 -11.23153 1.000 62.99643 324 VAL A C 1
ATOM 2399 O O . VAL A 1 322 ? -61.06059 4.16662 -10.71985 1.000 63.67966 324 VAL A O 1
ATOM 2403 N N . ARG A 1 323 ? -59.50105 4.37276 -12.32941 1.000 65.69146 325 ARG A N 1
ATOM 2404 C CA . ARG A 1 323 ? -60.30839 5.31238 -13.10541 1.000 73.02154 325 ARG A CA 1
ATOM 2405 C C . ARG A 1 323 ? -61.63608 4.68862 -13.51375 1.000 71.12786 325 ARG A C 1
ATOM 2406 O O . ARG A 1 323 ? -62.69868 5.29873 -13.35076 1.000 71.27319 325 ARG A O 1
ATOM 2414 N N . ARG A 1 324 ? -61.59595 3.46522 -14.04651 1.000 76.01285 326 ARG A N 1
ATOM 2415 C CA . ARG A 1 324 ? -62.80816 2.87356 -14.60713 1.000 82.55386 326 ARG A CA 1
ATOM 2416 C C . ARG A 1 324 ? -63.77709 2.43191 -13.52037 1.000 85.36869 326 ARG A C 1
ATOM 2417 O O . ARG A 1 324 ? -64.98777 2.38426 -13.75786 1.000 96.01915 326 ARG A O 1
ATOM 2419 N N . ARG A 1 325 ? -63.27626 2.11654 -12.32802 1.000 85.30230 327 ARG A N 1
ATOM 2420 C CA . ARG A 1 325 ? -64.13909 1.64667 -11.25117 1.000 85.19736 327 ARG A CA 1
ATOM 2421 C C . ARG A 1 325 ? -64.63398 2.78282 -10.36268 1.000 81.88193 327 ARG A C 1
ATOM 2422 O O . ARG A 1 325 ? -65.83121 2.87028 -10.07424 1.000 87.34020 327 ARG A O 1
ATOM 2430 N N . PHE A 1 326 ? -63.73405 3.66341 -9.92732 1.000 77.29957 328 PHE A N 1
ATOM 2431 C CA . PHE A 1 326 ? -64.06060 4.65121 -8.90923 1.000 81.39360 328 PHE A CA 1
ATOM 2432 C C . PHE A 1 326 ? -64.15484 6.07931 -9.42713 1.000 85.78166 328 PHE A C 1
ATOM 2433 O O . PHE A 1 326 ? -64.53764 6.96872 -8.65783 1.000 89.34844 328 PHE A O 1
ATOM 2441 N N . GLY A 1 327 ? -63.83099 6.32641 -10.69284 1.000 82.13830 329 GLY A N 1
ATOM 2442 C CA . GLY A 1 327 ? -63.82519 7.69298 -11.19573 1.000 79.41917 329 GLY A CA 1
ATOM 2443 C C . GLY A 1 327 ? -62.77666 8.55893 -10.53067 1.000 71.61180 329 GLY A C 1
ATOM 2444 O O . GLY A 1 327 ? -63.00834 9.75207 -10.29872 1.000 65.97513 329 GLY A O 1
ATOM 2445 N N . VAL A 1 328 ? -61.62933 7.97497 -10.20236 1.000 66.78263 330 VAL A N 1
ATOM 2446 C CA . VAL A 1 328 ? -60.57209 8.66610 -9.47607 1.000 64.32649 330 VAL A CA 1
ATOM 2447 C C . VAL A 1 328 ? -59.23955 8.35698 -10.13987 1.000 67.81799 330 VAL A C 1
ATOM 2448 O O . VAL A 1 328 ? -58.90312 7.18479 -10.35897 1.000 68.51151 330 VAL A O 1
ATOM 2452 N N . GLU A 1 329 ? -58.47437 9.40075 -10.44969 1.000 61.32228 331 GLU A N 1
ATOM 2453 C CA . GLU A 1 329 ? -57.17364 9.23805 -11.07895 1.000 59.97741 331 GLU A CA 1
ATOM 2454 C C . GLU A 1 329 ? -56.08843 9.23419 -10.00853 1.000 58.78736 331 GLU A C 1
ATOM 2455 O O . GLU A 1 329 ? -55.94508 10.20412 -9.25026 1.000 57.09767 331 GLU A O 1
ATOM 2461 N N . LEU A 1 330 ? -55.33491 8.13921 -9.94797 1.000 56.52993 332 LEU A N 1
ATOM 2462 C CA . LEU A 1 330 ? -54.22674 7.99800 -9.01222 1.000 54.51544 332 LEU A CA 1
ATOM 2463 C C . LEU A 1 330 ? -52.98107 8.63597 -9.61581 1.000 57.58499 332 LEU A C 1
ATOM 2464 O O . LEU A 1 330 ? -52.51427 8.21780 -10.67954 1.000 60.51826 332 LEU A O 1
ATOM 2469 N N . GLU A 1 331 ? -52.45771 9.64437 -8.95016 1.000 50.25828 333 GLU A N 1
ATOM 2470 C CA . GLU A 1 331 ? -51.20807 10.22444 -9.41334 1.000 41.79119 333 GLU A CA 1
ATOM 2471 C C . GLU A 1 331 ? -50.02977 9.40852 -8.89492 1.000 46.17677 333 GLU A C 1
ATOM 2472 O O . GLU A 1 331 ? -50.06659 8.91442 -7.76378 1.000 47.48894 333 GLU A O 1
ATOM 2478 N N . PRO A 1 332 ? -48.96963 9.27294 -9.68129 1.000 45.88469 334 PRO A N 1
ATOM 2479 C CA . PRO A 1 332 ? -47.78546 8.56934 -9.19556 1.000 40.44234 334 PRO A CA 1
ATOM 2480 C C . PRO A 1 332 ? -46.96359 9.44677 -8.27626 1.000 42.77226 334 PRO A C 1
ATOM 2481 O O . PRO A 1 332 ? -46.94882 10.67505 -8.39852 1.000 37.47349 334 PRO A O 1
ATOM 2485 N N . GLU A 1 333 ? -46.26810 8.78708 -7.33306 1.000 38.31193 335 GLU A N 1
ATOM 2486 C CA . GLU A 1 333 ? -45.31363 9.50398 -6.48997 1.000 33.82068 335 GLU A CA 1
ATOM 2487 C C . GLU A 1 333 ? -43.90994 9.49717 -7.10814 1.000 36.69670 335 GLU A C 1
ATOM 2488 O O . GLU A 1 333 ? -43.25180 10.54929 -7.12018 1.000 35.54089 335 GLU A O 1
ATOM 2494 N N . PRO A 1 334 ? -43.40611 8.37112 -7.63281 1.000 38.49743 336 PRO A N 1
ATOM 2495 C CA . PRO A 1 334 ? -42.06283 8.38230 -8.22250 1.000 47.00116 336 PRO A CA 1
ATOM 2496 C C . PRO A 1 334 ? -42.00579 9.25964 -9.46536 1.000 43.52641 336 PRO A C 1
ATOM 2497 O O . PRO A 1 334 ? -43.01998 9.55287 -10.10413 1.000 39.08680 336 PRO A O 1
ATOM 2501 N N . ASN A 1 335 ? -40.78662 9.69653 -9.78699 1.000 34.54573 337 ASN A N 1
ATOM 2502 C CA . ASN A 1 335 ? -40.51071 10.44307 -11.01096 1.000 38.10887 337 ASN A CA 1
ATOM 2503 C C . ASN A 1 335 ? -40.10474 9.46028 -12.09922 1.000 40.07149 337 ASN A C 1
ATOM 2504 O O . ASN A 1 335 ? -39.20789 8.63417 -11.88830 1.000 46.37843 337 ASN A O 1
ATOM 2509 N N . LEU A 1 336 ? -40.76419 9.53345 -13.25143 1.000 46.11769 338 LEU A N 1
ATOM 2510 C CA . LEU A 1 336 ? -40.50215 8.58407 -14.32449 1.000 44.39532 338 LEU A CA 1
ATOM 2511 C C . LEU A 1 336 ? -39.55256 9.20103 -15.33804 1.000 42.50695 338 LEU A C 1
ATOM 2512 O O . LEU A 1 336 ? -39.72690 10.35569 -15.74604 1.000 50.22894 338 LEU A O 1
ATOM 2517 N N . TYR A 1 337 ? -38.50022 8.45986 -15.66484 1.000 42.76782 339 TYR A N 1
ATOM 2518 C CA . TYR A 1 337 ? -37.55991 8.88582 -16.68477 1.000 44.67605 339 TYR A CA 1
ATOM 2519 C C . TYR A 1 337 ? -37.44323 7.81336 -17.75879 1.000 56.79678 339 TYR A C 1
ATOM 2520 O O . TYR A 1 337 ? -36.84825 8.03658 -18.81373 1.000 67.03637 339 TYR A O 1
#

Foldseek 3Di:
DPKDAQAFCQQQALQSATATERIEEEDAAVVSVVVLLVVQVVVVFAEAEGASNLQEQEFHHHRHYYYYYQHFDKAFPDDPAFKTKIKTWFNAWVQVNVVVQVVVQWADCLQVHPQTTTNNCQLAQQDDGQPHTQLVFFAWFWKQFSVPRDIDIAGSVNQVHDHRHTPCNVVDPGIRTTMTMTMTGHPDQDDHDDDDLCVVCVVVVHPRDGSVSSNVSSVVVCVVAPDGSVQWRWSTFFWDQDKDAPVLVVVLCVVPVPFDWDQDPVRIIGGDVLVLQVVLVQAQQDDPQWGAHNHRRRIITGNPDDRSVVSVVVVVVSQVSSCVPRVTGTHTSGDYD

Sequence (337 aa):
LELQEHCSLKPYNTFGIDVRARLLAHARDEADVREALALARERGLPLLVIGGGSNLLLTRDVEALVLRMASQGRRIVSDAADSVLVEAEAGEAWDPFVQWSLERGLAGLENLSLIPGTVGAAPMQNIGAYGVELKDVFDSLTALDRQDGTLREFDRQACRFGYRDSLFKQEPDRWLILRVRLRLTRRERLHLDYGPVRQRLEEEEGIASPTARDVSRVICAIRREKLPDPAVLGNAGSFFKNPLVDATQAERLRQAFPDLVGYPQADGRLKLAAGWLIDKGGWKGFRDGPVGVHAQQALVLVNHGGATGAQVRALAERIQEDVRRRFGVELEPEPNLY